Protein AF-A0A967H219-F1 (afdb_monomer_lite)

Radius of gyration: 23.31 Å; chains: 1; bounding box: 50×42×66 Å

Secondary structure (DSSP, 8-state):
-------------HHHHHHHHHHHHHHHHTS-HHHHSTTSS-PPPPPGGGS-TTS--SPPSSS-EEEEEEEE--EEE-TTT--EEESS-TTSSGGG----S-SPEEEEEEEEHHHHHHHHHHS-SSSSPEEPPHHHHHHIIIIISS--SS--PPPPPGGGEEEEEEEEEE-TT-TTEEEEEEEEEEE-TTSSSEEEEEEEEEEE--TT-

pLDDT: mean 86.09, std 10.45, range [42.69, 98.19]

Foldseek 3Di:
DQPDDQFDDPFPPPVVVVVRVVSSVVVLVPDDCCRNPVVSDDDDDDDPVNPDPVDDPDDDPDQDKDKDKDKDADWDQDPPPRDTHGQDDPPPPPNRSAQRRNDIDIDIDIDGPVQVVVQVVQADQDDDWDWRDPVSQQSCQFQVPASPRRHRDHTADPVQWPDWTWTWDHDPPDPQKTWIKIKTWGADPVRPDIDIDMDTDMGGDDPPD

Structure (mmCIF, N/CA/C/O backbone):
data_AF-A0A967H219-F1
#
_entry.id   AF-A0A967H219-F1
#
loop_
_atom_site.group_PDB
_atom_site.id
_atom_site.type_symbol
_atom_site.label_atom_id
_atom_site.label_alt_id
_atom_site.label_comp_id
_atom_site.label_asym_id
_atom_site.label_entity_id
_atom_site.label_seq_id
_atom_site.pdbx_PDB_ins_code
_atom_site.Cartn_x
_atom_site.Cartn_y
_atom_site.Cartn_z
_atom_site.occupancy
_atom_site.B_iso_or_equiv
_atom_site.auth_seq_id
_atom_site.auth_comp_id
_atom_site.auth_asym_id
_atom_site.auth_atom_id
_atom_site.pdbx_PDB_model_num
ATOM 1 N N . ALA A 1 1 ? 10.616 1.642 -32.052 1.00 71.25 1 ALA A N 1
ATOM 2 C CA . ALA A 1 1 ? 11.271 0.541 -31.319 1.00 71.25 1 ALA A CA 1
ATOM 3 C C . ALA A 1 1 ? 10.330 -0.659 -31.288 1.00 71.25 1 ALA A C 1
ATOM 5 O O . ALA A 1 1 ? 9.148 -0.458 -31.040 1.00 71.25 1 ALA A O 1
ATOM 6 N N . SER A 1 2 ? 10.835 -1.867 -31.544 1.00 79.94 2 SER A N 1
ATOM 7 C CA . SER A 1 2 ? 10.051 -3.105 -31.705 1.00 79.94 2 SER A CA 1
ATOM 8 C C . SER A 1 2 ? 9.443 -3.691 -30.427 1.00 79.94 2 SER A C 1
ATOM 10 O O . SER A 1 2 ? 8.673 -4.641 -30.500 1.00 79.94 2 SER A O 1
ATOM 12 N N . GLY A 1 3 ? 9.781 -3.147 -29.255 1.00 81.62 3 GLY A N 1
ATOM 13 C CA . GLY A 1 3 ? 9.378 -3.712 -27.962 1.00 81.62 3 GLY A CA 1
ATOM 14 C C . GLY A 1 3 ? 10.281 -4.851 -27.475 1.00 81.62 3 GLY A C 1
ATOM 15 O O . GLY A 1 3 ? 10.027 -5.419 -26.416 1.00 81.62 3 GLY A O 1
ATOM 16 N N . LYS A 1 4 ? 11.360 -5.169 -28.203 1.00 88.50 4 LYS A N 1
ATOM 17 C CA . LYS A 1 4 ? 12.385 -6.124 -27.766 1.00 88.50 4 LYS A CA 1
ATOM 18 C C . LYS A 1 4 ? 13.008 -5.680 -26.439 1.00 88.50 4 LYS A C 1
ATOM 20 O O . LYS A 1 4 ? 13.464 -4.544 -26.316 1.00 88.50 4 LYS A O 1
ATOM 25 N N . LEU A 1 5 ? 13.057 -6.581 -25.457 1.00 92.56 5 LEU A N 1
ATOM 26 C CA . LEU A 1 5 ? 13.721 -6.329 -24.178 1.00 92.56 5 LEU A CA 1
ATOM 27 C C . LEU A 1 5 ? 15.241 -6.275 -24.389 1.00 92.56 5 LEU A C 1
ATOM 29 O O . LEU A 1 5 ? 15.852 -7.267 -24.779 1.00 92.56 5 LEU A O 1
ATOM 33 N N . LEU A 1 6 ? 15.851 -5.117 -24.130 1.00 94.19 6 LEU A N 1
ATOM 34 C CA . LEU A 1 6 ? 17.291 -4.902 -24.340 1.00 94.19 6 LEU A CA 1
ATOM 35 C C . LEU A 1 6 ? 18.106 -4.942 -23.046 1.00 94.19 6 LEU A C 1
ATOM 37 O O . LEU A 1 6 ? 19.314 -5.176 -23.090 1.00 94.19 6 LEU A O 1
ATOM 41 N N . GLY A 1 7 ? 17.444 -4.789 -21.904 1.00 92.06 7 GLY A N 1
ATOM 42 C CA . GLY A 1 7 ? 18.053 -4.882 -20.589 1.00 92.06 7 GLY A CA 1
ATOM 43 C C . GLY A 1 7 ? 17.005 -4.853 -19.488 1.00 92.06 7 GLY A C 1
ATOM 44 O O . GLY A 1 7 ? 15.904 -4.336 -19.665 1.00 92.06 7 GLY A O 1
ATOM 45 N N . PHE A 1 8 ? 17.364 -5.435 -18.352 1.00 91.38 8 PHE A N 1
ATOM 46 C CA . PHE A 1 8 ? 16.569 -5.445 -17.134 1.00 91.38 8 PHE A CA 1
ATOM 47 C C . PHE A 1 8 ? 17.522 -5.373 -15.943 1.00 91.38 8 PHE A C 1
ATOM 49 O O . PHE A 1 8 ? 18.576 -6.011 -15.943 1.00 91.38 8 PHE A O 1
ATOM 56 N N . ASN A 1 9 ? 17.160 -4.594 -14.928 1.00 84.31 9 ASN A N 1
ATOM 57 C CA . ASN A 1 9 ? 17.873 -4.553 -13.660 1.00 84.31 9 ASN A CA 1
ATOM 58 C C . ASN A 1 9 ? 16.879 -4.221 -12.540 1.00 84.31 9 ASN A C 1
ATOM 60 O O . ASN A 1 9 ? 16.062 -3.319 -12.695 1.00 84.31 9 ASN A O 1
ATOM 64 N N . ASN A 1 10 ? 16.977 -4.931 -11.418 1.00 75.44 10 ASN A N 1
ATOM 65 C CA . ASN A 1 10 ? 16.214 -4.670 -10.195 1.00 75.44 10 ASN A CA 1
ATOM 66 C C . ASN A 1 10 ? 17.154 -4.389 -9.004 1.00 75.44 10 ASN A C 1
ATOM 68 O O . ASN A 1 10 ? 16.950 -4.854 -7.886 1.00 75.44 10 ASN A O 1
ATOM 72 N N . ASN A 1 11 ? 18.262 -3.697 -9.268 1.00 77.31 11 ASN A N 1
ATOM 73 C CA . ASN A 1 11 ? 19.278 -3.327 -8.290 1.00 77.31 11 ASN A CA 1
ATOM 74 C C . ASN A 1 11 ? 19.401 -1.798 -8.225 1.00 77.31 11 ASN A C 1
ATOM 76 O O . ASN A 1 11 ? 19.168 -1.116 -9.221 1.00 77.31 11 ASN A O 1
ATOM 80 N N . ARG A 1 12 ? 19.779 -1.267 -7.059 1.00 74.12 12 ARG A N 1
ATOM 81 C CA . ARG A 1 12 ? 19.958 0.172 -6.814 1.00 74.12 12 ARG A CA 1
ATOM 82 C C . ARG A 1 12 ? 21.415 0.638 -6.890 1.00 74.12 12 ARG A C 1
ATOM 84 O O . ARG A 1 12 ? 21.671 1.826 -6.742 1.00 74.12 12 ARG A O 1
ATOM 91 N N . ASP A 1 13 ? 22.347 -0.282 -7.118 1.00 81.31 13 ASP A N 1
ATOM 92 C CA . ASP A 1 13 ? 23.766 -0.006 -7.317 1.00 81.31 13 ASP A CA 1
ATOM 93 C C . ASP A 1 13 ? 23.977 0.847 -8.581 1.00 81.31 13 ASP A C 1
ATOM 95 O O . ASP A 1 13 ? 23.696 0.368 -9.692 1.00 81.31 13 ASP A O 1
ATOM 99 N N . PRO A 1 14 ? 24.474 2.093 -8.440 1.00 85.81 14 PRO A N 1
ATOM 100 C CA . PRO A 1 14 ? 24.683 3.002 -9.555 1.00 85.81 14 PRO A CA 1
ATOM 101 C C . PRO A 1 14 ? 25.570 2.409 -10.646 1.00 85.81 14 PRO A C 1
ATOM 103 O O . PRO A 1 14 ? 25.282 2.600 -11.825 1.00 85.81 14 PRO A O 1
ATOM 106 N N . GLU A 1 15 ? 26.608 1.648 -10.295 1.00 89.12 15 GLU A N 1
ATOM 107 C CA . GLU A 1 15 ? 27.520 1.070 -11.283 1.00 89.12 15 GLU A CA 1
ATOM 108 C C . GLU A 1 15 ? 26.827 -0.016 -12.103 1.00 89.12 15 GLU A C 1
ATOM 110 O O . GLU A 1 15 ? 26.978 -0.079 -13.326 1.00 89.12 15 GLU A O 1
ATOM 115 N N . ARG A 1 16 ? 26.009 -0.851 -11.450 1.00 88.44 16 ARG A N 1
ATOM 116 C CA . ARG A 1 16 ? 25.206 -1.877 -12.134 1.00 88.44 16 ARG A CA 1
ATOM 117 C C . ARG A 1 16 ? 24.145 -1.252 -13.028 1.00 88.44 16 ARG A C 1
ATOM 119 O O . ARG A 1 16 ? 23.917 -1.751 -14.129 1.00 88.44 16 ARG A O 1
ATOM 126 N N . ILE A 1 17 ? 23.496 -0.181 -12.570 1.00 90.81 17 ILE A N 1
ATOM 127 C CA . ILE A 1 17 ? 22.511 0.561 -13.364 1.00 90.81 17 ILE A CA 1
ATOM 128 C C . ILE A 1 17 ? 23.190 1.173 -14.590 1.00 90.81 17 ILE A C 1
ATOM 130 O O . ILE A 1 17 ? 22.749 0.928 -15.711 1.00 90.81 17 ILE A O 1
ATOM 134 N N . LEU A 1 18 ? 24.292 1.904 -14.401 1.00 94.88 18 LEU A N 1
ATOM 135 C CA . LEU A 1 18 ? 25.029 2.550 -15.488 1.00 94.88 18 LEU A CA 1
ATOM 136 C C . LEU A 1 18 ? 25.551 1.535 -16.502 1.00 94.88 18 LEU A C 1
ATOM 138 O O . LEU A 1 18 ? 25.443 1.762 -17.707 1.00 94.88 18 LEU A O 1
ATOM 142 N N . ARG A 1 19 ? 26.078 0.399 -16.037 1.00 95.25 19 ARG A N 1
ATOM 143 C CA . ARG A 1 19 ? 26.508 -0.687 -16.919 1.00 95.25 19 ARG A CA 1
ATOM 144 C C . ARG A 1 19 ? 25.341 -1.240 -17.738 1.00 95.25 19 ARG A C 1
ATOM 146 O O . ARG A 1 19 ? 25.453 -1.298 -18.958 1.00 95.25 19 ARG A O 1
ATOM 153 N N . MET A 1 20 ? 24.208 -1.555 -17.103 1.00 96.31 20 MET A N 1
ATOM 154 C CA . MET A 1 20 ? 23.016 -2.039 -17.811 1.00 96.31 20 MET A CA 1
ATOM 155 C C . MET A 1 20 ? 22.521 -1.030 -18.855 1.00 96.31 20 MET A C 1
ATOM 157 O O . MET A 1 20 ? 22.197 -1.428 -19.973 1.00 96.31 20 MET A O 1
ATOM 161 N N . LEU A 1 21 ? 22.501 0.267 -18.532 1.00 96.56 21 LEU A N 1
ATOM 162 C CA . LEU A 1 21 ? 22.089 1.314 -19.472 1.00 96.56 21 LEU A CA 1
ATOM 163 C C . LEU A 1 21 ? 23.033 1.402 -20.676 1.00 96.56 21 LEU A C 1
ATOM 165 O O . LEU A 1 21 ? 22.564 1.448 -21.811 1.00 96.56 21 LEU A O 1
ATOM 169 N N . ARG A 1 22 ? 24.353 1.371 -20.445 1.00 97.75 22 ARG A N 1
ATOM 170 C CA . ARG A 1 22 ? 25.363 1.381 -21.518 1.00 97.75 22 ARG A CA 1
ATOM 171 C C . ARG A 1 22 ? 25.220 0.166 -22.435 1.00 97.75 22 ARG A C 1
ATOM 173 O O . ARG A 1 22 ? 25.182 0.322 -23.652 1.00 97.75 22 ARG A O 1
ATOM 180 N N . GLU A 1 23 ? 25.084 -1.028 -21.863 1.00 97.38 23 GLU A N 1
ATOM 181 C CA . GLU A 1 23 ? 24.883 -2.265 -22.626 1.00 97.38 23 GLU A CA 1
ATOM 182 C C . GLU A 1 23 ? 23.563 -2.249 -23.409 1.00 97.38 23 GLU A C 1
ATOM 184 O O . GLU A 1 23 ? 23.531 -2.626 -24.580 1.00 97.38 23 GLU A O 1
ATOM 189 N N . SER A 1 24 ? 22.477 -1.772 -22.796 1.00 96.69 24 SER A N 1
ATOM 190 C CA . SER A 1 24 ? 21.165 -1.665 -23.446 1.00 96.69 24 SER A CA 1
ATOM 191 C C . SER A 1 24 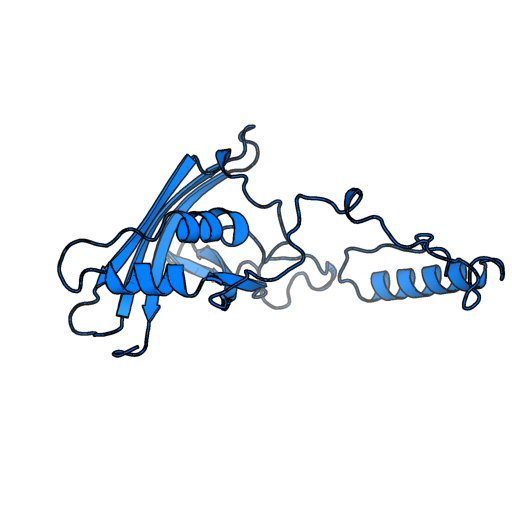? 21.185 -0.667 -24.602 1.00 96.69 24 SER A C 1
ATOM 193 O O . SER A 1 24 ? 20.585 -0.928 -25.643 1.00 96.69 24 SER A O 1
ATOM 195 N N . LEU A 1 25 ? 21.911 0.446 -24.453 1.00 96.19 25 LEU A N 1
ATOM 196 C CA . LEU A 1 25 ? 22.088 1.439 -25.510 1.00 96.19 25 LEU A CA 1
ATOM 197 C C . LEU A 1 25 ? 22.911 0.881 -26.676 1.00 96.19 25 LEU A C 1
ATOM 199 O O . LEU A 1 25 ? 22.531 1.066 -27.831 1.00 96.19 25 LEU A O 1
ATOM 203 N N . ALA A 1 26 ? 23.988 0.144 -26.391 1.00 97.19 26 ALA A N 1
ATOM 204 C CA . ALA A 1 26 ? 24.765 -0.541 -27.422 1.00 97.19 26 ALA A CA 1
ATOM 205 C C . ALA A 1 26 ? 23.906 -1.567 -28.182 1.00 97.19 26 ALA A C 1
ATOM 207 O O . ALA A 1 26 ? 23.893 -1.579 -29.413 1.00 97.19 26 ALA A O 1
ATOM 208 N N . ARG A 1 27 ? 23.110 -2.371 -27.461 1.00 96.38 27 ARG A N 1
ATOM 209 C CA . ARG A 1 27 ? 22.159 -3.322 -28.063 1.00 96.38 27 ARG A CA 1
ATOM 210 C C . ARG A 1 27 ? 21.098 -2.620 -28.904 1.00 96.38 27 ARG A C 1
ATOM 212 O O . ARG A 1 27 ? 20.760 -3.127 -29.965 1.00 96.38 27 ARG A O 1
ATOM 219 N N . PHE A 1 28 ? 20.603 -1.461 -28.467 1.00 94.69 28 PHE A N 1
ATOM 220 C CA . PHE A 1 28 ? 19.670 -0.647 -29.248 1.00 94.69 28 PHE A CA 1
ATOM 221 C C . PHE A 1 28 ? 20.310 -0.133 -30.544 1.00 94.69 28 PHE A C 1
ATOM 223 O O . PHE A 1 28 ? 19.690 -0.206 -31.603 1.00 94.69 28 PHE A O 1
ATOM 230 N N . GLY A 1 29 ? 21.557 0.347 -30.480 1.00 94.19 29 GLY A N 1
ATOM 231 C CA . GLY A 1 29 ? 22.315 0.795 -31.651 1.00 94.19 29 GLY A CA 1
ATOM 232 C C . GLY A 1 29 ? 22.584 -0.323 -32.663 1.00 94.19 29 GLY A C 1
ATOM 233 O O . GLY A 1 29 ? 22.558 -0.073 -33.865 1.00 94.19 29 GLY A O 1
ATOM 234 N N . ALA A 1 30 ? 22.764 -1.554 -32.179 1.00 95.12 30 ALA A N 1
ATOM 235 C CA . ALA A 1 30 ? 22.949 -2.747 -33.002 1.00 95.12 30 ALA A CA 1
ATOM 236 C C . ALA A 1 30 ? 21.647 -3.292 -33.624 1.00 95.12 30 ALA A C 1
ATOM 238 O O . ALA A 1 30 ? 21.705 -4.219 -34.433 1.00 95.12 30 ALA A O 1
ATOM 239 N N . LEU A 1 31 ? 20.472 -2.755 -33.269 1.00 94.38 31 LEU A N 1
ATOM 240 C CA . LEU A 1 31 ? 19.220 -3.168 -33.902 1.00 94.38 31 LEU A CA 1
ATOM 241 C C . LEU A 1 31 ? 19.148 -2.691 -35.362 1.00 94.38 31 LEU A C 1
ATOM 243 O O . LEU A 1 31 ? 19.579 -1.574 -35.683 1.00 94.38 31 LEU A O 1
ATOM 247 N N . PRO A 1 32 ? 18.527 -3.485 -36.251 1.00 94.19 32 PRO A N 1
ATOM 248 C CA . PRO A 1 32 ? 18.267 -3.049 -37.613 1.00 94.19 32 PRO A CA 1
ATOM 249 C C . PRO A 1 32 ? 17.306 -1.850 -37.632 1.00 94.19 32 PRO A C 1
ATOM 251 O O . PRO A 1 32 ? 16.490 -1.654 -36.724 1.00 94.19 32 PRO A O 1
ATOM 254 N N . ALA A 1 33 ? 17.369 -1.045 -38.697 1.00 91.75 33 ALA A N 1
ATOM 255 C CA . ALA A 1 33 ? 16.491 0.118 -38.876 1.00 91.75 33 ALA A CA 1
ATOM 256 C C . ALA A 1 33 ? 14.996 -0.258 -38.822 1.00 91.75 33 ALA A C 1
ATOM 258 O O . ALA A 1 33 ? 14.196 0.509 -38.289 1.00 91.75 33 ALA A O 1
ATOM 259 N N . SER A 1 34 ? 14.646 -1.465 -39.281 1.00 92.06 34 SER A N 1
ATOM 260 C CA . SER A 1 34 ? 13.301 -2.056 -39.198 1.00 92.06 34 SER A CA 1
ATOM 261 C C . SER A 1 34 ? 12.794 -2.280 -37.768 1.00 92.06 34 SER A C 1
ATOM 263 O O . SER A 1 34 ? 11.603 -2.487 -37.571 1.00 92.06 34 SER A O 1
ATOM 265 N N . GLU A 1 35 ? 13.657 -2.193 -36.756 1.00 91.50 35 GLU A N 1
ATOM 266 C CA . GLU A 1 35 ? 13.271 -2.320 -35.350 1.00 91.50 35 GLU A CA 1
ATOM 267 C C . GLU A 1 35 ? 13.456 -1.024 -34.554 1.00 91.50 35 GLU A C 1
ATOM 269 O O . GLU A 1 35 ? 12.662 -0.740 -33.651 1.00 91.50 35 GLU A O 1
ATOM 274 N N . ARG A 1 36 ? 14.485 -0.219 -34.858 1.00 91.44 36 ARG A N 1
ATOM 275 C CA . ARG A 1 36 ? 14.838 0.961 -34.045 1.00 91.44 36 ARG A CA 1
ATOM 276 C C . ARG A 1 36 ? 14.318 2.295 -34.568 1.00 91.44 36 ARG A C 1
ATOM 278 O O . ARG A 1 36 ? 14.142 3.205 -33.759 1.00 91.44 36 ARG A O 1
ATOM 285 N N . SER A 1 37 ? 14.060 2.428 -35.869 1.00 90.50 37 SER A N 1
ATOM 286 C CA . SER A 1 37 ? 13.632 3.708 -36.444 1.00 90.50 37 SER A CA 1
ATOM 287 C C . SER A 1 37 ? 12.230 4.122 -35.956 1.00 90.50 37 SER A C 1
ATOM 289 O O . SER A 1 37 ? 11.417 3.266 -35.573 1.00 90.50 37 SER A O 1
ATOM 291 N N . PRO A 1 38 ? 11.908 5.429 -35.943 1.00 87.00 38 PRO A N 1
ATOM 292 C CA . PRO A 1 38 ? 10.543 5.895 -35.708 1.00 87.00 38 PRO A CA 1
ATOM 293 C C . PRO A 1 38 ? 9.566 5.239 -36.691 1.00 87.00 38 PRO A C 1
ATOM 295 O O . PRO A 1 38 ? 9.837 5.170 -37.885 1.00 87.00 38 PRO A O 1
ATOM 298 N N . GLY A 1 39 ? 8.453 4.703 -36.186 1.00 86.06 39 GLY A N 1
ATOM 299 C CA . GLY A 1 39 ? 7.449 4.015 -37.009 1.00 86.06 39 GLY A CA 1
ATOM 300 C C . GLY A 1 39 ? 7.860 2.642 -37.561 1.00 86.06 39 GLY A C 1
ATOM 301 O O . GLY A 1 39 ? 7.061 2.030 -38.264 1.00 86.06 39 GLY A O 1
ATOM 302 N N . ALA A 1 40 ? 9.055 2.134 -37.231 1.00 87.00 40 ALA A N 1
ATOM 303 C CA . ALA A 1 40 ? 9.560 0.866 -37.765 1.00 87.00 40 ALA A CA 1
ATOM 304 C C . ALA A 1 40 ? 8.715 -0.355 -37.359 1.00 87.00 40 ALA A C 1
ATOM 306 O O . ALA A 1 40 ? 8.622 -1.328 -38.098 1.00 87.00 40 ALA A O 1
ATOM 307 N N . VAL A 1 41 ? 8.041 -0.266 -36.211 1.00 86.44 41 VAL A N 1
ATOM 308 C CA . VAL A 1 41 ? 7.042 -1.241 -35.776 1.00 86.44 41 VAL A CA 1
ATOM 309 C C . VAL A 1 41 ? 5.721 -0.525 -35.560 1.00 86.44 41 VAL A C 1
ATOM 311 O O . VAL A 1 41 ? 5.651 0.465 -34.829 1.00 86.44 41 VAL A O 1
ATOM 314 N N . ARG A 1 42 ? 4.671 -1.041 -36.202 1.00 85.56 42 ARG A N 1
ATOM 315 C CA . ARG A 1 42 ? 3.290 -0.636 -35.951 1.00 85.56 42 ARG A CA 1
ATOM 316 C C . ARG A 1 42 ? 2.715 -1.561 -34.893 1.00 85.56 42 ARG A C 1
ATOM 318 O O . ARG A 1 42 ? 2.541 -2.749 -35.141 1.00 85.56 42 ARG A O 1
ATOM 325 N N . VAL A 1 43 ? 2.444 -1.011 -33.717 1.00 82.31 43 VAL A N 1
ATOM 326 C CA . VAL A 1 43 ? 1.722 -1.734 -32.671 1.00 82.31 43 VAL A CA 1
ATOM 327 C C . VAL A 1 43 ? 0.237 -1.667 -33.031 1.00 82.31 43 VAL A C 1
ATOM 329 O O . VAL A 1 43 ? -0.290 -0.555 -33.128 1.00 82.31 43 VAL A O 1
ATOM 332 N N . PRO A 1 44 ? -0.431 -2.803 -33.295 1.00 84.00 44 PRO A N 1
ATOM 333 C CA . PRO A 1 44 ? -1.862 -2.789 -33.553 1.00 84.00 44 PRO A CA 1
ATOM 334 C C . PRO A 1 44 ? -2.611 -2.299 -32.304 1.00 84.00 44 PRO A C 1
ATOM 336 O O . PRO A 1 44 ? -2.118 -2.474 -31.184 1.00 84.00 44 PRO A O 1
ATOM 339 N N . PRO A 1 45 ? -3.792 -1.680 -32.464 1.00 84.38 45 PRO A N 1
ATOM 340 C CA . PRO A 1 45 ? -4.642 -1.382 -31.323 1.00 84.38 45 PRO A CA 1
ATOM 341 C C . PRO A 1 45 ? -4.955 -2.681 -30.573 1.00 84.38 45 PRO A C 1
ATOM 343 O O . PRO A 1 45 ? -5.284 -3.695 -31.184 1.00 84.38 45 PRO A O 1
ATOM 346 N N . LEU A 1 46 ? -4.822 -2.644 -29.249 1.00 84.25 46 LEU A N 1
ATOM 347 C CA . LEU A 1 46 ? -5.174 -3.768 -28.389 1.00 84.25 46 LEU A CA 1
ATOM 348 C C . LEU A 1 46 ? -6.701 -3.858 -28.290 1.00 84.25 46 LEU A C 1
ATOM 350 O O . LEU A 1 46 ? -7.346 -2.849 -27.983 1.00 84.25 46 LEU A O 1
ATOM 354 N N . ASP A 1 47 ? -7.277 -5.041 -28.517 1.00 87.31 47 ASP A N 1
ATOM 355 C CA . ASP A 1 47 ? -8.709 -5.237 -28.307 1.00 87.31 47 ASP A CA 1
ATOM 356 C C . ASP A 1 47 ? -9.033 -5.085 -26.813 1.00 87.31 47 ASP A C 1
ATOM 358 O O . ASP A 1 47 ? -8.275 -5.490 -25.926 1.00 87.31 47 ASP A O 1
ATOM 362 N N . ARG A 1 48 ? -10.195 -4.507 -26.507 1.00 80.38 48 ARG A N 1
ATOM 363 C CA . ARG A 1 48 ? -10.708 -4.461 -25.137 1.00 80.38 48 ARG A CA 1
ATOM 364 C C . ARG A 1 48 ? -10.882 -5.859 -24.546 1.00 80.38 48 ARG A C 1
ATOM 366 O O . ARG A 1 48 ? -10.757 -5.991 -23.330 1.00 80.38 48 ARG A O 1
ATOM 373 N N . SER A 1 49 ? -11.156 -6.882 -25.360 1.00 84.81 49 SER A N 1
ATOM 374 C CA . SER A 1 49 ? -11.230 -8.275 -24.901 1.00 84.81 49 SER A CA 1
ATOM 375 C C . SER A 1 49 ? -9.903 -8.802 -24.363 1.00 84.81 49 SER A C 1
ATOM 377 O O . SER A 1 49 ? -9.917 -9.626 -23.448 1.00 84.81 49 SER A O 1
ATOM 379 N N . ASP A 1 50 ? -8.787 -8.292 -24.888 1.00 86.62 50 ASP A N 1
ATOM 380 C CA . ASP A 1 50 ? -7.425 -8.727 -24.555 1.00 86.62 50 ASP A CA 1
ATOM 381 C C . ASP A 1 50 ? -6.876 -8.013 -23.316 1.00 86.62 50 ASP A C 1
ATOM 383 O O . ASP A 1 50 ? -5.811 -8.347 -22.787 1.00 86.62 50 ASP A O 1
ATOM 387 N N . LEU A 1 51 ? -7.611 -7.020 -22.811 1.00 84.81 51 LEU A N 1
ATOM 388 C CA . LEU A 1 51 ? -7.268 -6.357 -21.568 1.00 84.81 51 LEU A CA 1
ATOM 389 C C . LEU A 1 51 ? -7.385 -7.341 -20.405 1.00 84.81 51 LEU A C 1
ATOM 391 O O . LEU A 1 51 ? -8.451 -7.885 -20.117 1.00 84.81 51 LEU A O 1
ATOM 395 N N . ASP A 1 52 ? -6.288 -7.486 -19.662 1.00 84.56 52 ASP A N 1
ATOM 396 C CA . ASP A 1 52 ? -6.281 -8.257 -18.425 1.00 84.56 52 ASP A CA 1
ATOM 397 C C . ASP A 1 52 ? -7.350 -7.733 -17.454 1.00 84.56 52 ASP A C 1
ATOM 399 O O . ASP A 1 52 ? -7.228 -6.633 -16.900 1.00 84.56 52 ASP A O 1
ATOM 403 N N . ARG A 1 53 ? -8.399 -8.535 -17.261 1.00 84.06 53 ARG A N 1
ATOM 404 C CA . ARG A 1 53 ? -9.583 -8.201 -16.460 1.00 84.06 53 ARG A CA 1
ATOM 405 C C . ARG A 1 53 ? -9.283 -8.091 -14.966 1.00 84.06 53 ARG A C 1
ATOM 407 O O . ARG A 1 53 ? -10.117 -7.589 -14.219 1.00 84.06 53 ARG A O 1
ATOM 414 N N . ARG A 1 54 ? -8.101 -8.532 -14.519 1.00 81.50 54 ARG A N 1
ATOM 415 C CA . ARG A 1 54 ? -7.658 -8.400 -13.123 1.00 81.50 54 ARG A CA 1
ATOM 416 C C . ARG A 1 54 ? -7.375 -6.947 -12.738 1.00 81.50 54 ARG A C 1
ATOM 418 O O . ARG A 1 54 ? -7.411 -6.629 -11.552 1.00 81.50 54 ARG A O 1
ATOM 425 N N . TYR A 1 55 ? -7.111 -6.076 -13.715 1.00 80.00 55 TYR A N 1
ATOM 426 C CA . TYR A 1 55 ? -6.753 -4.678 -13.485 1.00 80.00 55 TYR A CA 1
ATOM 427 C C . TYR A 1 55 ? -7.881 -3.729 -13.895 1.00 80.00 55 TYR A C 1
ATOM 429 O O . TYR A 1 55 ? -8.267 -3.656 -15.066 1.00 80.00 55 TYR A O 1
ATOM 437 N N . ALA A 1 56 ? -8.366 -2.945 -12.931 1.00 77.38 56 ALA A N 1
ATOM 438 C CA . ALA A 1 56 ? -9.223 -1.800 -13.208 1.00 77.38 56 ALA A CA 1
ATOM 439 C C . ALA A 1 56 ? -8.377 -0.680 -13.828 1.00 77.38 56 ALA A C 1
ATOM 441 O O . ALA A 1 56 ? -7.351 -0.291 -13.274 1.00 77.38 56 ALA A O 1
ATOM 442 N N . ARG A 1 57 ? -8.797 -0.187 -14.995 1.00 75.69 57 ARG A N 1
ATOM 443 C CA . ARG A 1 57 ? -8.094 0.875 -15.745 1.00 75.69 57 ARG A CA 1
ATOM 444 C C . ARG A 1 57 ? -8.805 2.220 -15.683 1.00 75.69 57 ARG A C 1
ATOM 446 O O . ARG A 1 57 ? -8.291 3.212 -16.181 1.00 75.69 57 ARG A O 1
ATOM 453 N N . THR A 1 58 ? -9.978 2.242 -15.071 1.00 73.12 58 THR A N 1
ATOM 454 C CA . THR A 1 58 ? -10.731 3.454 -14.789 1.00 73.12 58 THR A CA 1
ATOM 455 C C . THR A 1 58 ? -10.773 3.647 -13.278 1.00 73.12 58 THR A C 1
ATOM 457 O O . THR A 1 58 ? -10.974 2.665 -12.550 1.00 73.12 58 THR A O 1
ATOM 460 N N . PRO A 1 59 ? -10.600 4.883 -12.784 1.00 68.75 59 PRO A N 1
ATOM 461 C CA . PRO A 1 59 ? -10.924 5.179 -11.398 1.00 68.75 59 PRO A CA 1
ATOM 462 C C . PRO A 1 59 ? -12.404 4.838 -11.124 1.00 68.75 59 PRO A C 1
ATOM 464 O O . PRO A 1 59 ? -13.193 4.724 -12.067 1.00 68.75 59 PRO A O 1
ATOM 467 N N . PRO A 1 60 ? -12.803 4.628 -9.857 1.00 69.25 60 PRO A N 1
ATOM 468 C CA . PRO A 1 60 ? -14.200 4.366 -9.518 1.00 69.25 60 PRO A CA 1
ATOM 469 C C . PRO A 1 60 ? -15.126 5.460 -10.079 1.00 69.25 60 PRO A C 1
ATOM 471 O O . PRO A 1 60 ? -14.870 6.644 -9.871 1.00 69.25 60 PRO A O 1
ATOM 474 N N . ASN A 1 61 ? -16.193 5.063 -10.781 1.00 61.78 61 ASN A N 1
ATOM 475 C CA . ASN A 1 61 ? -17.225 5.984 -11.270 1.00 61.78 61 ASN A CA 1
ATOM 476 C C . ASN A 1 61 ? -18.013 6.594 -10.089 1.00 61.78 61 ASN A C 1
ATOM 478 O O . ASN A 1 61 ? -18.190 5.927 -9.069 1.00 61.78 61 ASN A O 1
ATOM 482 N N . GLY A 1 62 ? -18.555 7.805 -10.255 1.00 66.56 62 GLY A N 1
ATOM 483 C CA . GLY A 1 62 ? -19.627 8.343 -9.399 1.00 66.56 62 GLY A CA 1
ATOM 484 C C . GLY A 1 62 ? -19.175 9.261 -8.261 1.00 66.56 62 GLY A C 1
ATOM 485 O O . GLY A 1 62 ? -19.391 10.461 -8.346 1.00 66.56 62 GLY A O 1
ATOM 486 N N . ASP A 1 63 ? -18.529 8.738 -7.218 1.00 66.44 63 ASP A N 1
ATOM 487 C CA . ASP A 1 63 ? -18.465 9.452 -5.920 1.00 66.44 63 ASP A CA 1
ATOM 488 C C . ASP A 1 63 ? -17.079 10.024 -5.569 1.00 66.44 63 ASP A C 1
ATOM 490 O O . ASP A 1 63 ? -16.857 10.528 -4.468 1.00 66.44 63 ASP A O 1
ATOM 494 N N . GLY A 1 64 ? -16.111 9.911 -6.482 1.00 76.25 64 GLY A N 1
ATOM 495 C CA . GLY A 1 64 ? -14.712 10.238 -6.211 1.00 76.25 64 GLY A CA 1
ATOM 496 C C . GLY A 1 64 ? -14.011 9.228 -5.291 1.00 76.25 64 GLY A C 1
ATOM 497 O O . GLY A 1 64 ? -14.584 8.254 -4.790 1.00 76.25 64 GLY A O 1
ATOM 498 N N . GLY A 1 65 ? -12.711 9.436 -5.092 1.00 79.06 65 GLY A N 1
ATOM 499 C CA . GLY A 1 65 ? -11.876 8.605 -4.233 1.00 79.06 65 GLY A CA 1
ATOM 500 C C . GLY A 1 65 ? -10.930 9.466 -3.415 1.00 79.06 65 GLY A C 1
ATOM 501 O O . GLY A 1 65 ? -10.301 10.379 -3.945 1.00 79.06 65 GLY A O 1
ATOM 502 N N . LEU A 1 66 ? -10.822 9.159 -2.128 1.00 85.31 66 LEU A N 1
ATOM 503 C CA . LEU A 1 66 ? -9.790 9.700 -1.266 1.00 85.3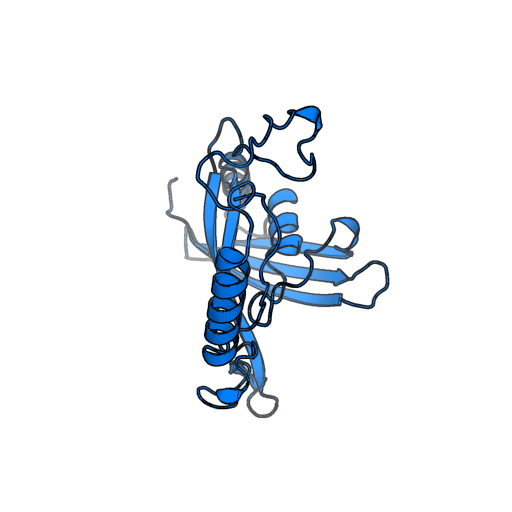1 66 LEU A CA 1
ATOM 504 C C . LEU A 1 66 ? -8.518 8.872 -1.446 1.00 85.31 66 LEU A C 1
ATOM 506 O O . LEU A 1 66 ? -8.521 7.650 -1.263 1.00 85.31 66 LEU A O 1
ATOM 510 N N . VAL A 1 67 ? -7.428 9.559 -1.775 1.00 87.69 67 VAL A N 1
ATOM 511 C CA . VAL A 1 67 ? -6.086 8.982 -1.787 1.00 87.69 67 VAL A CA 1
ATOM 512 C C . VAL A 1 67 ? -5.431 9.293 -0.450 1.00 87.69 67 VAL A C 1
ATOM 514 O O . VAL A 1 67 ? -5.054 10.430 -0.178 1.00 87.69 67 VAL A O 1
ATOM 517 N N . VAL A 1 68 ? -5.291 8.274 0.390 1.00 88.62 68 VAL A N 1
ATOM 518 C CA . VAL A 1 68 ? -4.571 8.370 1.658 1.00 88.62 68 VAL A CA 1
ATOM 519 C C . VAL A 1 68 ? -3.119 7.993 1.406 1.00 88.62 68 VAL A C 1
ATOM 521 O O . VAL A 1 68 ? -2.819 6.864 1.017 1.00 88.62 68 VAL A O 1
ATOM 524 N N . LYS A 1 69 ? -2.203 8.934 1.630 1.00 92.38 69 LYS A N 1
ATOM 525 C CA . LYS A 1 69 ? -0.770 8.656 1.546 1.00 92.38 69 LYS A CA 1
ATOM 526 C C . LYS A 1 69 ? -0.345 7.810 2.742 1.00 92.38 69 LYS A C 1
ATOM 528 O O . LYS A 1 69 ? -0.553 8.195 3.890 1.00 92.38 69 LYS A O 1
ATOM 533 N N . VAL A 1 70 ? 0.253 6.663 2.464 1.00 92.00 70 VAL A N 1
ATOM 534 C CA . VAL A 1 70 ? 0.729 5.716 3.467 1.00 92.00 70 VAL A CA 1
ATOM 535 C C . VAL A 1 70 ? 2.239 5.847 3.570 1.00 92.00 70 VAL A C 1
ATOM 537 O O . VAL A 1 70 ? 2.954 5.819 2.569 1.00 92.00 70 VAL A O 1
ATOM 540 N N . HIS A 1 71 ? 2.724 5.987 4.797 1.00 92.69 71 HIS A N 1
ATOM 541 C CA . HIS A 1 71 ? 4.143 5.985 5.109 1.00 92.69 71 HIS A CA 1
ATOM 542 C C . HIS A 1 71 ? 4.444 4.813 6.031 1.00 92.69 71 HIS A C 1
ATOM 544 O O . HIS A 1 71 ? 3.885 4.725 7.122 1.00 92.69 71 HIS A O 1
ATOM 550 N N . SER A 1 72 ? 5.349 3.941 5.600 1.00 91.00 72 SER A N 1
ATOM 551 C CA . SER A 1 72 ? 5.689 2.722 6.330 1.00 91.00 72 SER A CA 1
ATOM 552 C C . SER A 1 72 ? 7.144 2.750 6.769 1.00 91.00 72 SER A C 1
ATOM 554 O O . SER A 1 72 ? 8.032 3.174 6.026 1.00 91.00 72 SER A O 1
ATOM 556 N N . ARG A 1 73 ? 7.388 2.281 7.991 1.00 89.88 73 ARG A N 1
ATOM 557 C CA . ARG A 1 73 ? 8.719 2.035 8.550 1.00 89.88 73 ARG A CA 1
ATOM 558 C C . ARG A 1 73 ? 8.693 0.683 9.236 1.00 89.88 73 ARG A C 1
ATOM 560 O O . ARG A 1 73 ? 7.715 0.365 9.908 1.00 89.88 73 ARG A O 1
ATOM 567 N N . VAL A 1 74 ? 9.767 -0.081 9.091 1.00 88.25 74 VAL A N 1
ATOM 568 C CA . VAL A 1 74 ? 9.959 -1.309 9.857 1.00 88.25 74 VAL A CA 1
ATOM 569 C C . VAL A 1 74 ? 10.871 -1.008 11.041 1.00 88.25 74 VAL A C 1
ATOM 571 O O . VAL A 1 74 ? 11.902 -0.347 10.900 1.00 88.25 74 VAL A O 1
ATOM 574 N N . LEU A 1 75 ? 10.441 -1.444 12.220 1.00 89.06 75 LEU A N 1
ATOM 575 C CA . LEU A 1 75 ? 11.159 -1.261 13.473 1.00 89.06 75 LEU A CA 1
ATOM 576 C C . LEU A 1 75 ? 11.371 -2.624 14.126 1.00 89.06 75 LEU A C 1
ATOM 578 O O . LEU A 1 75 ? 10.517 -3.507 14.032 1.00 89.06 75 LEU A O 1
ATOM 582 N N . GLU A 1 76 ? 12.488 -2.773 14.821 1.00 88.31 76 GLU A N 1
ATOM 583 C CA . GLU A 1 76 ? 12.802 -3.936 15.636 1.00 88.31 76 GLU A CA 1
ATOM 584 C C . GLU A 1 76 ? 12.745 -3.555 17.112 1.00 88.31 76 GLU A C 1
ATOM 586 O O . GLU A 1 76 ? 13.191 -2.478 17.508 1.00 88.31 76 GLU A O 1
ATOM 591 N N . LYS A 1 77 ? 12.167 -4.431 17.935 1.00 89.44 77 LYS A N 1
ATOM 592 C CA . LYS A 1 77 ? 12.145 -4.226 19.378 1.00 89.44 77 LYS A CA 1
ATOM 593 C C . LYS A 1 77 ? 13.494 -4.632 19.960 1.00 89.44 77 LYS A C 1
ATOM 595 O O . LYS A 1 77 ? 13.856 -5.808 19.933 1.00 89.44 77 LYS A O 1
ATOM 600 N N . ASP A 1 78 ? 14.201 -3.668 20.522 1.00 88.94 78 ASP A N 1
ATOM 601 C CA . ASP A 1 78 ? 15.410 -3.901 21.288 1.00 88.94 78 ASP A CA 1
ATOM 602 C C . ASP A 1 78 ? 15.079 -4.727 22.537 1.00 88.94 78 ASP A C 1
ATOM 604 O O . ASP A 1 78 ? 14.205 -4.376 23.334 1.00 88.94 78 ASP A O 1
ATOM 608 N N . ARG A 1 79 ? 15.752 -5.869 22.695 1.00 90.81 79 ARG A N 1
ATOM 609 C CA . ARG A 1 79 ? 15.435 -6.827 23.764 1.00 90.81 79 ARG A CA 1
ATOM 610 C C . ARG A 1 79 ? 15.901 -6.369 25.143 1.00 90.81 79 ARG A C 1
ATOM 612 O O . ARG A 1 79 ? 15.373 -6.866 26.131 1.00 90.81 79 ARG A O 1
ATOM 619 N N . GLN A 1 80 ? 16.878 -5.467 25.216 1.00 90.94 80 GLN A N 1
ATOM 620 C CA . GLN A 1 80 ? 17.456 -5.011 26.481 1.00 90.94 80 GLN A CA 1
ATOM 621 C C . GLN A 1 80 ? 16.658 -3.844 27.064 1.00 90.94 80 GLN A C 1
ATOM 623 O O . GLN A 1 80 ? 16.338 -3.824 28.247 1.00 90.94 80 GLN A O 1
ATOM 628 N N . THR A 1 81 ? 16.311 -2.883 26.215 1.00 92.00 81 THR A N 1
ATOM 629 C CA . THR A 1 81 ? 15.632 -1.634 26.574 1.00 92.00 81 THR A CA 1
ATOM 630 C C . THR A 1 81 ? 14.122 -1.699 26.352 1.00 92.00 81 THR A C 1
ATOM 632 O O . THR A 1 81 ? 13.383 -0.875 26.886 1.00 92.00 81 THR A O 1
ATOM 635 N N . GLY A 1 82 ? 13.642 -2.646 25.539 1.00 92.00 82 GLY A N 1
ATOM 636 C CA . GLY A 1 82 ? 12.240 -2.754 25.134 1.00 92.00 82 GLY A CA 1
ATOM 637 C C . GLY A 1 82 ? 11.791 -1.702 24.113 1.00 92.00 82 GLY A C 1
ATOM 638 O O . GLY A 1 82 ? 10.619 -1.712 23.728 1.00 92.00 82 GLY A O 1
ATOM 639 N N . GLN A 1 83 ? 12.685 -0.808 23.681 1.00 90.81 83 GLN A N 1
ATOM 640 C CA . GLN A 1 83 ? 12.388 0.265 22.734 1.00 90.81 83 GLN A CA 1
ATOM 641 C C . GLN A 1 83 ? 12.308 -0.254 21.296 1.00 90.81 83 GLN A C 1
ATOM 643 O O . GLN A 1 83 ? 12.899 -1.275 20.960 1.00 90.81 83 GLN A O 1
ATOM 648 N N . TYR A 1 84 ? 11.594 0.458 20.425 1.00 89.06 84 TYR A N 1
ATOM 649 C CA . TYR A 1 84 ? 11.583 0.162 18.992 1.00 89.06 84 TYR A CA 1
ATOM 650 C C . TYR A 1 84 ? 12.654 0.984 18.274 1.00 89.06 84 TYR A C 1
ATOM 652 O O . TYR A 1 84 ? 12.621 2.214 18.305 1.00 89.06 84 TYR A O 1
ATOM 660 N N . LEU A 1 85 ? 13.583 0.304 17.607 1.00 86.75 85 LEU A N 1
ATOM 661 C CA . LEU A 1 85 ? 14.688 0.890 16.853 1.00 86.75 85 LEU A CA 1
ATOM 662 C C . LEU A 1 85 ? 14.492 0.648 15.353 1.00 86.75 85 LEU A C 1
ATOM 664 O O . LEU A 1 85 ? 13.840 -0.312 14.948 1.00 86.75 85 LEU A O 1
ATOM 668 N N . ALA A 1 86 ? 15.049 1.518 14.510 1.00 83.81 86 ALA A N 1
ATOM 669 C CA . ALA A 1 86 ? 15.038 1.295 13.065 1.00 83.81 86 ALA A CA 1
ATOM 670 C C . ALA A 1 86 ? 15.766 -0.012 12.714 1.00 83.81 86 ALA A C 1
ATOM 672 O O . ALA A 1 86 ? 16.807 -0.319 13.295 1.00 83.81 86 ALA A O 1
ATOM 673 N N . CYS A 1 87 ? 15.244 -0.768 11.744 1.00 80.25 87 CYS A N 1
ATOM 674 C CA . CYS A 1 87 ? 15.960 -1.937 11.246 1.00 80.25 87 CYS A CA 1
ATOM 675 C C . CYS A 1 87 ? 17.220 -1.499 10.483 1.00 80.25 87 CYS A C 1
ATOM 677 O O . CYS A 1 87 ? 17.142 -0.845 9.441 1.00 80.25 87 CYS A O 1
ATOM 679 N N . GLY A 1 88 ? 18.384 -1.886 11.005 1.00 73.62 88 GLY A N 1
ATOM 680 C CA . GLY A 1 88 ? 19.690 -1.527 10.456 1.00 73.62 88 GLY A CA 1
ATOM 681 C C . GLY A 1 88 ? 20.218 -0.177 10.949 1.00 73.62 88 GLY A C 1
ATOM 682 O O . GLY A 1 88 ? 19.523 0.604 11.595 1.00 73.62 88 GLY A O 1
ATOM 683 N N . LYS A 1 89 ? 21.489 0.100 10.644 1.00 69.81 89 LYS A N 1
ATOM 684 C CA . LYS A 1 89 ? 22.177 1.321 11.075 1.00 69.81 89 LYS A CA 1
ATOM 685 C C . LYS A 1 89 ? 22.394 2.285 9.904 1.00 69.81 89 LYS A C 1
ATOM 687 O O . LYS A 1 89 ? 22.834 1.846 8.834 1.00 69.81 89 LYS A O 1
ATOM 692 N N . PRO A 1 90 ? 22.122 3.594 10.083 1.00 65.12 90 PRO A N 1
ATOM 693 C CA . PRO A 1 90 ? 22.389 4.584 9.055 1.00 65.12 90 PRO A CA 1
ATOM 694 C C . PRO A 1 90 ? 23.862 4.548 8.660 1.00 65.12 90 PRO A C 1
ATOM 696 O O . PRO A 1 90 ? 24.757 4.766 9.468 1.00 65.12 90 PRO A O 1
ATOM 699 N N . GLY A 1 91 ? 24.105 4.297 7.382 1.00 62.38 91 GLY A N 1
ATOM 700 C CA . GLY A 1 91 ? 25.434 4.364 6.808 1.00 62.38 91 GLY A CA 1
ATOM 701 C C . GLY A 1 91 ? 26.289 3.106 6.896 1.00 62.38 91 GLY A C 1
ATOM 702 O O . GLY A 1 91 ? 27.392 3.124 6.353 1.00 62.38 91 GLY A O 1
ATOM 703 N N . GLU A 1 92 ? 25.768 2.026 7.469 1.00 67.56 92 GLU A N 1
ATOM 704 C CA . GLU A 1 92 ? 26.334 0.685 7.338 1.00 67.56 92 GLU A CA 1
ATOM 705 C C . GLU A 1 92 ? 25.761 -0.027 6.099 1.00 67.56 92 GLU A C 1
ATOM 707 O O . GLU A 1 92 ? 24.713 0.345 5.571 1.00 67.56 92 GLU A O 1
ATOM 712 N N . HIS A 1 93 ? 26.470 -1.041 5.592 1.00 61.69 93 HIS A N 1
ATOM 713 C CA . HIS A 1 93 ? 26.065 -1.843 4.423 1.00 61.69 93 HIS A CA 1
ATOM 714 C C . HIS A 1 93 ? 25.773 -1.048 3.128 1.00 61.69 93 HIS A C 1
ATOM 716 O O . HIS A 1 93 ? 25.093 -1.548 2.227 1.00 61.69 93 HIS A O 1
ATOM 722 N N . ARG A 1 94 ? 26.340 0.163 2.985 1.00 60.28 94 ARG A N 1
ATOM 723 C CA . ARG A 1 94 ? 26.158 1.040 1.807 1.00 60.28 94 ARG A CA 1
ATOM 724 C C . ARG A 1 94 ? 26.587 0.401 0.484 1.00 60.28 94 ARG A C 1
ATOM 726 O O . ARG A 1 94 ? 26.005 0.718 -0.543 1.00 60.28 94 ARG A O 1
ATOM 733 N N . GLY A 1 95 ? 27.561 -0.511 0.503 1.00 57.50 95 GLY A N 1
ATOM 734 C CA . GLY A 1 95 ? 28.068 -1.165 -0.710 1.00 57.50 95 GLY A CA 1
ATOM 735 C C . GLY A 1 95 ? 27.118 -2.202 -1.321 1.00 57.50 95 GLY A C 1
ATOM 736 O O . GLY A 1 95 ? 27.288 -2.585 -2.470 1.00 57.50 95 GLY A O 1
ATOM 737 N N . GLY A 1 96 ? 26.112 -2.672 -0.573 1.00 58.16 96 GLY A N 1
ATOM 738 C CA . GLY A 1 96 ? 25.196 -3.704 -1.062 1.00 58.16 96 GLY A CA 1
ATOM 739 C C . GLY A 1 96 ? 23.986 -3.166 -1.824 1.00 58.16 96 GLY A C 1
ATOM 740 O O . GLY A 1 96 ? 23.331 -3.949 -2.512 1.00 58.16 96 GLY A O 1
ATOM 741 N N . PHE A 1 97 ? 23.643 -1.880 -1.644 1.00 58.19 97 PHE A N 1
ATOM 742 C CA . PHE A 1 97 ? 22.402 -1.247 -2.129 1.00 58.19 97 PHE A CA 1
ATOM 743 C C . PHE A 1 97 ? 21.126 -2.082 -1.883 1.00 58.19 97 PHE A C 1
ATOM 745 O O . PHE A 1 97 ? 20.106 -1.910 -2.554 1.00 58.19 97 PHE A O 1
ATOM 752 N N . ARG A 1 98 ? 21.185 -3.009 -0.917 1.00 61.50 98 ARG A N 1
ATOM 753 C CA . ARG A 1 98 ? 20.093 -3.909 -0.556 1.00 61.50 98 ARG A CA 1
ATOM 754 C C . ARG A 1 98 ? 19.113 -3.156 0.323 1.00 61.50 98 ARG A C 1
ATOM 756 O O . ARG A 1 98 ? 19.506 -2.331 1.147 1.00 61.50 98 ARG A O 1
ATOM 763 N N . HIS A 1 99 ? 17.837 -3.475 0.175 1.00 65.44 99 HIS A N 1
ATOM 764 C CA . HIS A 1 99 ? 16.817 -2.935 1.048 1.00 65.44 99 HIS A CA 1
ATOM 765 C C . HIS A 1 99 ? 16.987 -3.521 2.458 1.00 65.44 99 HIS A C 1
ATOM 767 O O . HIS A 1 99 ? 16.731 -4.700 2.685 1.00 65.44 99 HIS A O 1
ATOM 773 N N . ASN A 1 100 ? 17.456 -2.710 3.403 1.00 70.44 100 ASN A N 1
ATOM 774 C CA . ASN A 1 100 ? 17.713 -3.124 4.787 1.00 70.44 100 ASN A CA 1
ATOM 775 C C . ASN A 1 100 ? 16.597 -2.707 5.762 1.00 70.44 100 ASN A C 1
ATOM 777 O O . ASN A 1 100 ? 16.699 -2.984 6.951 1.00 70.44 100 ASN A O 1
ATOM 781 N N . GLY A 1 101 ? 15.532 -2.065 5.269 1.00 74.25 101 GLY A N 1
ATOM 782 C CA . GLY A 1 101 ? 14.400 -1.618 6.089 1.00 74.25 101 GLY A CA 1
ATOM 783 C C . GLY A 1 101 ? 14.642 -0.297 6.819 1.00 74.25 101 GLY A C 1
ATOM 784 O O . GLY A 1 101 ? 13.753 0.192 7.505 1.00 74.25 101 GLY A O 1
ATOM 785 N N . PHE A 1 102 ? 15.812 0.321 6.634 1.00 76.81 102 PHE A N 1
ATOM 786 C CA . PHE A 1 102 ? 16.138 1.595 7.272 1.00 76.81 102 PHE A CA 1
ATOM 787 C C . PHE A 1 102 ? 15.321 2.769 6.698 1.00 76.81 102 PHE A C 1
ATOM 789 O O . PHE A 1 102 ? 14.979 3.719 7.402 1.00 76.81 102 PHE A O 1
ATOM 796 N N . GLY A 1 103 ? 15.017 2.721 5.398 1.00 76.94 103 GLY A N 1
ATOM 797 C CA . GLY A 1 103 ? 14.259 3.761 4.705 1.00 76.94 103 GLY A CA 1
ATOM 798 C C . GLY A 1 103 ? 12.755 3.679 4.966 1.00 76.94 103 GLY A C 1
ATOM 799 O O . GLY A 1 103 ? 12.193 2.593 5.091 1.00 76.94 103 GLY A O 1
ATOM 800 N N . ALA A 1 104 ? 12.090 4.836 4.977 1.00 85.56 104 ALA A N 1
ATOM 801 C CA . ALA A 1 104 ? 10.635 4.874 4.908 1.00 85.56 104 ALA A CA 1
ATOM 802 C C . ALA A 1 104 ? 10.165 4.507 3.492 1.00 85.56 104 ALA A C 1
ATOM 804 O O . ALA A 1 104 ? 10.714 5.000 2.503 1.00 85.56 104 ALA A O 1
ATOM 805 N N . ALA A 1 105 ? 9.129 3.680 3.402 1.00 86.88 105 ALA A N 1
ATOM 806 C CA . ALA A 1 105 ? 8.414 3.425 2.160 1.00 86.88 105 ALA A CA 1
ATOM 807 C C . ALA A 1 105 ? 7.193 4.343 2.054 1.00 86.88 105 ALA A C 1
ATOM 809 O O . ALA A 1 105 ? 6.640 4.791 3.063 1.00 86.88 105 ALA A O 1
ATOM 810 N N . THR A 1 106 ? 6.796 4.643 0.820 1.00 91.25 106 THR A N 1
ATOM 811 C CA . THR A 1 106 ? 5.581 5.406 0.523 1.00 91.25 106 THR A CA 1
ATOM 812 C C . THR A 1 106 ? 4.664 4.549 -0.328 1.00 91.25 106 THR A C 1
ATOM 814 O O . THR A 1 106 ? 5.119 3.918 -1.277 1.00 91.25 106 THR A O 1
ATOM 817 N N . ASP A 1 107 ? 3.387 4.561 0.014 1.00 91.62 107 ASP A N 1
ATOM 818 C CA . ASP A 1 107 ? 2.323 3.833 -0.662 1.00 91.62 107 ASP A CA 1
ATOM 819 C C . ASP A 1 107 ? 1.038 4.688 -0.646 1.00 91.62 107 ASP A C 1
ATOM 821 O O . ASP A 1 107 ? 1.020 5.782 -0.072 1.00 91.62 107 ASP A O 1
ATOM 825 N N . HIS A 1 108 ? -0.029 4.244 -1.305 1.00 91.94 108 HIS A N 1
ATOM 826 C CA . HIS A 1 108 ? -1.297 4.959 -1.398 1.00 91.94 108 HIS A CA 1
ATOM 827 C C . HIS A 1 108 ? -2.477 4.015 -1.158 1.00 91.94 108 HIS A C 1
ATOM 829 O O . HIS A 1 108 ? -2.716 3.076 -1.917 1.00 91.94 108 HIS A O 1
ATOM 835 N N . LEU A 1 109 ? -3.265 4.314 -0.128 1.00 91.12 109 LEU A N 1
ATOM 836 C CA . LEU A 1 109 ? -4.527 3.646 0.158 1.00 91.12 109 LEU A CA 1
ATOM 837 C C . LEU A 1 109 ? -5.673 4.420 -0.497 1.00 91.12 109 LEU A C 1
ATOM 839 O O . LEU A 1 109 ? -5.892 5.595 -0.217 1.00 91.12 109 LEU A O 1
ATOM 843 N N . TRP A 1 110 ? -6.444 3.733 -1.333 1.00 88.12 110 TRP A N 1
ATOM 844 C CA . TRP A 1 110 ? -7.615 4.301 -1.994 1.00 88.12 110 TRP A CA 1
ATOM 845 C C . TRP A 1 110 ? -8.892 3.943 -1.237 1.00 88.12 110 TRP A C 1
ATOM 847 O O . TRP A 1 110 ? -9.223 2.760 -1.093 1.00 88.12 110 TRP A O 1
ATOM 857 N N . ILE A 1 111 ? -9.640 4.961 -0.814 1.00 88.44 111 ILE A N 1
ATOM 858 C CA . ILE A 1 111 ? -10.927 4.834 -0.119 1.00 88.44 111 ILE A CA 1
ATOM 859 C C . ILE A 1 111 ? -11.992 5.549 -0.950 1.00 88.44 111 ILE A C 1
ATOM 861 O O . ILE A 1 111 ? -11.764 6.659 -1.419 1.00 88.44 111 ILE A O 1
ATOM 865 N N . ARG A 1 112 ? -13.158 4.937 -1.171 1.00 87.44 112 ARG A N 1
ATOM 866 C CA . ARG A 1 112 ? -14.261 5.628 -1.859 1.00 87.44 112 ARG A CA 1
ATOM 867 C C . ARG A 1 112 ? -14.922 6.610 -0.898 1.00 87.44 112 ARG A C 1
ATOM 869 O O . ARG A 1 112 ? -15.061 6.299 0.285 1.00 87.44 112 ARG A O 1
ATOM 876 N N . ALA A 1 113 ? -15.399 7.745 -1.402 1.00 84.56 113 ALA A N 1
ATOM 877 C CA . ALA A 1 113 ? -16.056 8.746 -0.559 1.00 84.56 113 ALA A CA 1
ATOM 878 C C . ALA A 1 113 ? -17.247 8.160 0.223 1.00 84.56 113 ALA A C 1
ATOM 880 O O . ALA A 1 113 ? -17.338 8.346 1.434 1.00 84.56 113 ALA A O 1
ATOM 881 N N . GLY A 1 114 ? -18.096 7.361 -0.435 1.00 85.25 114 GLY A N 1
ATOM 882 C CA . GLY A 1 114 ? -19.232 6.697 0.215 1.00 85.25 114 GLY A CA 1
ATOM 883 C C . GLY A 1 114 ? -18.836 5.717 1.328 1.00 85.25 114 GLY A C 1
ATOM 884 O O . GLY A 1 114 ? -19.545 5.605 2.325 1.00 85.25 114 GLY A O 1
ATOM 885 N N . GLU A 1 115 ? -17.681 5.050 1.213 1.00 88.44 115 GLU A N 1
ATOM 886 C CA . GLU A 1 115 ? -17.185 4.140 2.257 1.00 88.44 115 GLU A CA 1
ATOM 887 C C . GLU A 1 115 ? -16.760 4.909 3.507 1.00 88.44 115 GLU A C 1
ATOM 889 O O . GLU A 1 115 ? -17.091 4.506 4.621 1.00 88.44 115 GLU A O 1
ATOM 894 N N . LEU A 1 116 ? -16.057 6.030 3.320 1.00 85.25 116 LEU A N 1
ATOM 895 C CA . LEU A 1 116 ? -15.648 6.897 4.419 1.00 85.25 116 LEU A CA 1
ATOM 896 C C . LEU A 1 116 ? -16.861 7.546 5.092 1.00 85.25 116 LEU A C 1
ATOM 898 O O . LEU A 1 116 ? -16.979 7.504 6.310 1.00 85.25 116 LEU A O 1
ATOM 902 N N . GLN A 1 117 ? -17.784 8.091 4.303 1.00 84.56 117 GLN A N 1
ATOM 903 C CA . GLN A 1 117 ? -18.991 8.743 4.809 1.00 84.56 117 GLN A CA 1
ATOM 904 C C . GLN A 1 117 ? -19.885 7.773 5.586 1.00 84.56 117 GLN A C 1
ATOM 906 O O . GLN A 1 117 ? -20.340 8.084 6.686 1.00 84.56 117 GLN A O 1
ATOM 911 N N . SER A 1 118 ? -20.096 6.563 5.059 1.00 86.06 118 SER A N 1
ATOM 912 C CA . SER A 1 118 ? -20.838 5.523 5.777 1.00 86.06 118 SER A CA 1
ATOM 913 C C . SER A 1 118 ? -20.147 5.132 7.081 1.00 86.06 118 SER A C 1
ATOM 915 O O . SER A 1 118 ? -20.827 4.903 8.077 1.00 86.06 118 SER A O 1
ATOM 917 N N . PHE A 1 119 ? -18.814 5.055 7.083 1.00 87.69 119 PHE A N 1
ATOM 918 C CA . PHE A 1 119 ? -18.056 4.750 8.287 1.00 87.69 119 PHE A CA 1
ATOM 919 C C . PHE A 1 119 ? -18.206 5.850 9.335 1.00 87.69 119 PHE A C 1
ATOM 921 O O . PHE A 1 119 ? -18.652 5.556 10.438 1.00 87.69 119 PHE A O 1
ATOM 928 N N . LEU A 1 120 ? -17.913 7.105 8.990 1.00 84.69 120 LEU A N 1
ATOM 929 C CA . LEU A 1 120 ? -17.972 8.232 9.925 1.00 84.69 120 LEU A CA 1
ATOM 930 C C . LEU A 1 120 ? -19.363 8.398 10.551 1.00 84.69 120 LEU A C 1
ATOM 932 O O . LEU A 1 120 ? -19.460 8.648 11.746 1.00 84.69 120 LEU A O 1
ATOM 936 N N . LYS A 1 121 ? -20.436 8.164 9.783 1.00 85.06 121 LYS A N 1
ATOM 937 C CA . LYS A 1 121 ? -21.817 8.161 10.300 1.00 85.06 121 LYS A CA 1
ATOM 938 C C . LYS A 1 121 ? -22.107 7.011 11.264 1.00 85.06 121 LYS A C 1
ATOM 940 O O . LYS A 1 121 ? -22.952 7.150 12.140 1.00 85.06 121 LYS A O 1
ATOM 945 N N . SER A 1 122 ? -21.449 5.868 11.072 1.00 84.19 122 SER A N 1
ATOM 946 C CA . SER A 1 122 ? -21.619 4.683 11.921 1.00 84.19 122 SER A CA 1
ATOM 947 C C . SER A 1 122 ? -20.756 4.707 13.180 1.00 84.19 122 SER A C 1
ATOM 949 O O . SER A 1 122 ? -21.046 3.969 14.119 1.00 84.19 122 SER A O 1
ATOM 951 N N . VAL A 1 123 ? -19.692 5.519 13.195 1.00 83.38 123 VAL A N 1
ATOM 952 C CA . VAL A 1 123 ? -18.790 5.618 14.340 1.00 83.38 123 VAL A CA 1
ATOM 953 C C . VAL A 1 123 ? -19.581 6.129 15.532 1.00 83.38 123 VAL A C 1
ATOM 955 O O . VAL A 1 123 ? -20.055 7.265 15.549 1.00 83.38 123 VAL A O 1
ATOM 958 N N . SER A 1 124 ? -19.704 5.277 16.546 1.00 73.94 124 SER A N 1
ATOM 959 C CA . SER A 1 124 ? -20.301 5.686 17.809 1.00 73.94 124 SER A CA 1
ATOM 960 C C . SER A 1 124 ? -19.505 6.846 18.394 1.00 73.94 124 SER A C 1
ATOM 962 O O . SER A 1 124 ? -18.281 6.806 18.392 1.00 73.94 124 SER A O 1
ATOM 964 N N . THR A 1 125 ? -20.173 7.865 18.931 1.00 68.25 125 THR A N 1
ATOM 965 C CA . THR A 1 125 ? -19.520 8.969 19.654 1.00 68.25 125 THR A CA 1
ATOM 966 C C . THR A 1 125 ? -19.243 8.623 21.119 1.00 68.25 125 THR A C 1
ATOM 968 O O . THR A 1 125 ? -18.535 9.363 21.801 1.00 68.25 125 THR A O 1
ATOM 971 N N . GLN A 1 126 ? -19.775 7.495 21.609 1.00 64.94 126 GLN A N 1
ATOM 972 C CA . GLN A 1 126 ? -19.643 7.027 22.989 1.00 64.94 126 GLN A CA 1
ATOM 973 C C . GLN A 1 126 ? -19.551 5.492 23.065 1.00 64.94 126 GLN A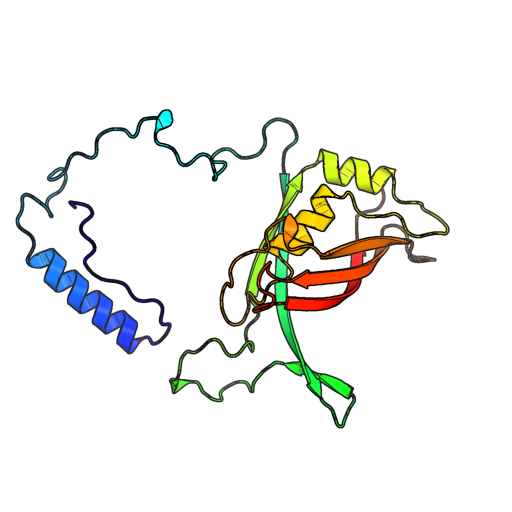 C 1
ATOM 975 O O . GLN A 1 126 ? -20.186 4.771 22.299 1.00 64.94 126 GLN A O 1
ATOM 980 N N . GLY A 1 127 ? -18.803 4.963 24.034 1.00 68.00 127 GLY A N 1
ATOM 981 C CA . GLY A 1 127 ? -18.829 3.533 24.357 1.00 68.00 127 GLY A CA 1
ATOM 982 C C . GLY A 1 127 ? -17.995 2.633 23.434 1.00 68.00 127 GLY A C 1
ATOM 983 O O . GLY A 1 127 ? -16.832 2.923 23.154 1.00 68.00 127 GLY A O 1
ATOM 984 N N . ALA A 1 128 ? -18.560 1.479 23.061 1.00 70.81 128 ALA A N 1
ATOM 985 C CA . ALA A 1 128 ? -17.851 0.390 22.390 1.00 70.81 128 ALA A CA 1
ATOM 986 C C . ALA A 1 128 ? -17.322 0.789 20.998 1.00 70.81 128 ALA A C 1
ATOM 988 O O . ALA A 1 128 ? -17.947 1.558 20.270 1.00 70.81 128 ALA A O 1
ATOM 989 N N . GLY A 1 129 ? -16.160 0.247 20.621 1.00 84.06 129 GLY A N 1
ATOM 990 C CA . GLY A 1 129 ? -15.552 0.504 19.316 1.00 84.06 129 GLY A CA 1
ATOM 991 C C . GLY A 1 129 ? -16.441 0.075 18.148 1.00 84.06 129 GLY A C 1
ATOM 992 O O . GLY A 1 129 ? -17.088 -0.969 18.208 1.00 84.06 129 GLY A O 1
ATOM 993 N N . THR A 1 130 ? -16.432 0.863 17.075 1.00 91.62 130 THR A N 1
ATOM 994 C CA . THR A 1 130 ? -17.123 0.578 15.810 1.00 91.62 130 THR A CA 1
ATOM 995 C C . THR A 1 130 ? -16.186 -0.172 14.872 1.00 91.62 130 THR A C 1
ATOM 997 O O . THR A 1 130 ? -15.062 0.274 14.637 1.00 91.62 130 THR A O 1
ATOM 1000 N N . ASP A 1 131 ? -16.624 -1.305 14.329 1.00 92.25 131 ASP A N 1
ATOM 1001 C CA . ASP A 1 131 ? -15.827 -2.056 13.358 1.00 92.25 131 ASP A CA 1
ATOM 1002 C C . ASP A 1 131 ? -15.638 -1.239 12.069 1.00 92.25 131 ASP A C 1
ATOM 1004 O O . ASP A 1 131 ? -16.563 -0.596 11.569 1.00 92.25 131 ASP A O 1
ATOM 1008 N N . LEU A 1 132 ? -14.425 -1.262 11.510 1.00 91.75 132 LEU A N 1
ATOM 1009 C 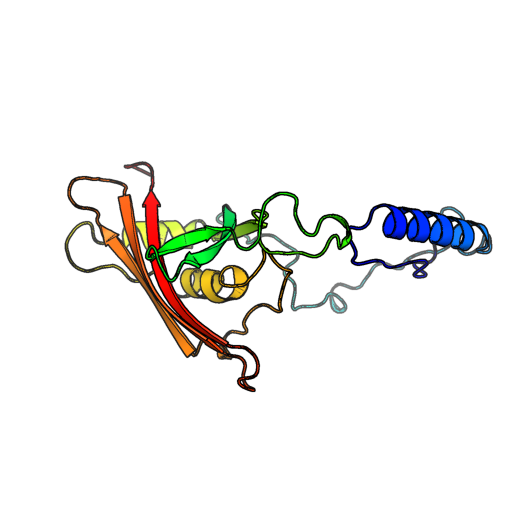CA . LEU A 1 132 ? -14.173 -0.660 10.202 1.00 91.75 132 LEU A CA 1
ATOM 1010 C C . LEU A 1 132 ? -14.973 -1.406 9.125 1.00 91.75 132 LEU A C 1
ATOM 1012 O O . LEU A 1 132 ? -15.076 -2.636 9.191 1.00 91.75 132 LEU A O 1
ATOM 1016 N N . PRO A 1 133 ? -15.442 -0.715 8.065 1.00 91.81 133 PRO A N 1
ATOM 1017 C CA . PRO A 1 133 ? -16.108 -1.374 6.956 1.00 91.81 133 PRO A CA 1
ATOM 1018 C C . PRO A 1 133 ? -15.239 -2.511 6.406 1.00 91.81 133 PRO A C 1
ATOM 1020 O O . PRO A 1 133 ? -14.057 -2.277 6.108 1.00 91.81 133 PRO A O 1
ATOM 1023 N N . PRO A 1 134 ? -15.793 -3.723 6.205 1.00 92.38 134 PRO A N 1
ATOM 1024 C CA . PRO A 1 134 ? -15.008 -4.886 5.794 1.00 92.38 134 PRO A CA 1
ATOM 1025 C C . PRO A 1 134 ? -14.167 -4.646 4.536 1.00 92.38 134 PRO A C 1
ATOM 1027 O O . PRO A 1 134 ? -13.040 -5.131 4.439 1.00 92.38 134 PRO A O 1
ATOM 1030 N N . ALA A 1 135 ? -14.666 -3.846 3.589 1.00 91.31 135 ALA A N 1
ATOM 1031 C CA . ALA A 1 135 ? -13.945 -3.480 2.372 1.00 91.31 135 ALA A CA 1
ATOM 1032 C C . ALA A 1 135 ? -12.703 -2.603 2.631 1.00 91.31 135 ALA A C 1
ATOM 1034 O O . ALA A 1 135 ? -11.689 -2.743 1.941 1.00 91.31 135 ALA A O 1
ATOM 1035 N N . ILE A 1 136 ? -12.756 -1.694 3.612 1.00 92.38 136 ILE A N 1
ATOM 1036 C CA . ILE A 1 136 ? -11.604 -0.875 4.019 1.00 92.38 136 ILE A CA 1
ATOM 1037 C C . ILE A 1 136 ? -10.604 -1.751 4.771 1.00 92.38 136 ILE A C 1
ATOM 1039 O O . ILE A 1 136 ? -9.444 -1.822 4.365 1.00 92.38 136 ILE A O 1
ATOM 1043 N N . ALA A 1 137 ? -11.060 -2.487 5.790 1.00 94.69 137 ALA A N 1
ATOM 1044 C CA . ALA A 1 137 ? -10.194 -3.365 6.575 1.00 94.69 137 ALA A CA 1
ATOM 1045 C C . ALA A 1 137 ? -9.466 -4.383 5.680 1.00 94.69 137 ALA A C 1
ATOM 1047 O O . ALA A 1 137 ? -8.252 -4.553 5.778 1.00 94.69 137 ALA A O 1
ATOM 1048 N N . THR A 1 138 ? -10.187 -5.005 4.743 1.00 95.75 138 THR A N 1
ATOM 1049 C CA . THR A 1 138 ? -9.617 -5.966 3.789 1.00 95.75 138 THR A CA 1
ATOM 1050 C C . THR A 1 138 ? -8.567 -5.323 2.881 1.00 95.75 138 THR A C 1
ATOM 1052 O O . THR A 1 138 ? -7.559 -5.958 2.587 1.00 95.75 138 THR A O 1
ATOM 1055 N N . ARG A 1 139 ? -8.749 -4.074 2.426 1.00 94.50 139 ARG A N 1
ATOM 1056 C CA . ARG A 1 139 ? -7.715 -3.378 1.633 1.00 94.50 139 ARG A CA 1
ATOM 1057 C C . ARG A 1 139 ? -6.463 -3.103 2.456 1.00 94.50 139 ARG A C 1
ATOM 1059 O O . ARG A 1 139 ? -5.374 -3.398 1.974 1.00 94.50 139 ARG A O 1
ATOM 1066 N N . VAL A 1 140 ? -6.622 -2.624 3.691 1.00 94.88 140 VAL A N 1
ATOM 1067 C CA . VAL A 1 140 ? -5.504 -2.426 4.629 1.00 94.88 140 VAL A CA 1
ATOM 1068 C C . VAL A 1 140 ? -4.721 -3.723 4.803 1.00 94.88 140 VAL A C 1
ATOM 1070 O O . VAL A 1 140 ? -3.516 -3.747 4.563 1.00 94.88 140 VAL A O 1
ATOM 1073 N N . ALA A 1 141 ? -5.412 -4.819 5.113 1.00 96.44 141 ALA A N 1
ATOM 1074 C CA . ALA A 1 141 ? -4.786 -6.120 5.299 1.00 96.44 141 ALA A CA 1
ATOM 1075 C C . ALA A 1 141 ? -4.050 -6.617 4.048 1.00 96.44 141 ALA A C 1
ATOM 1077 O O . ALA A 1 141 ? -2.933 -7.109 4.146 1.00 96.44 141 ALA A O 1
ATOM 1078 N N . ARG A 1 142 ? -4.652 -6.484 2.862 1.00 95.75 142 ARG A N 1
ATOM 1079 C CA . ARG A 1 142 ? -4.086 -7.068 1.638 1.00 95.75 142 ARG A CA 1
ATOM 1080 C C . ARG A 1 142 ? -2.898 -6.312 1.077 1.00 95.75 142 ARG A C 1
ATOM 1082 O O . ARG A 1 142 ? -1.991 -6.949 0.544 1.00 95.75 142 ARG A O 1
ATOM 1089 N N . PHE A 1 143 ? -2.955 -4.989 1.151 1.00 94.19 143 PHE A N 1
ATOM 1090 C CA . PHE A 1 143 ? -2.071 -4.117 0.385 1.00 94.19 143 PHE A CA 1
ATOM 1091 C C . PHE A 1 143 ? -1.113 -3.314 1.261 1.00 94.19 143 PHE A C 1
ATOM 1093 O O . PHE A 1 143 ? -0.059 -2.932 0.779 1.00 94.19 143 PHE A O 1
ATOM 1100 N N . HIS A 1 144 ? -1.427 -3.105 2.544 1.00 93.81 144 HIS A N 1
ATOM 1101 C CA . HIS A 1 144 ? -0.634 -2.227 3.414 1.00 93.81 144 HIS A CA 1
ATOM 1102 C C . HIS A 1 144 ? -0.050 -2.937 4.643 1.00 93.81 144 HIS A C 1
ATOM 1104 O O . HIS A 1 144 ? 0.871 -2.420 5.270 1.00 93.81 144 HIS A O 1
ATOM 1110 N N . LEU A 1 145 ? -0.518 -4.148 4.963 1.00 94.19 145 LEU A N 1
ATOM 1111 C CA . LEU A 1 145 ? 0.132 -5.059 5.912 1.00 94.19 145 LEU A CA 1
ATOM 1112 C C . LEU A 1 145 ? 1.110 -5.979 5.169 1.00 94.19 145 LEU A C 1
ATOM 1114 O O . LEU A 1 145 ? 0.986 -7.204 5.137 1.00 94.19 145 LEU A O 1
ATOM 1118 N N . VAL A 1 146 ? 2.070 -5.342 4.508 1.00 92.19 146 VAL A N 1
ATOM 1119 C CA . VAL A 1 146 ? 3.170 -5.974 3.783 1.00 92.19 146 VAL A CA 1
ATOM 1120 C C . VAL A 1 146 ? 4.459 -5.237 4.109 1.00 92.19 146 VAL A C 1
ATOM 1122 O O . VAL A 1 146 ? 4.448 -4.052 4.442 1.00 92.19 146 VAL A O 1
ATOM 1125 N N . ASP A 1 147 ? 5.589 -5.925 3.996 1.00 88.44 147 ASP A N 1
ATOM 1126 C CA . ASP A 1 147 ? 6.881 -5.267 4.127 1.00 88.44 147 ASP A CA 1
ATOM 1127 C C . ASP A 1 147 ? 7.268 -4.574 2.821 1.00 88.44 147 ASP A C 1
ATOM 1129 O O . ASP A 1 147 ? 7.983 -5.138 1.996 1.00 88.44 147 ASP A O 1
ATOM 1133 N N . ASN A 1 148 ? 6.789 -3.342 2.654 1.00 87.69 148 ASN A N 1
ATOM 1134 C CA . ASN A 1 148 ? 7.113 -2.482 1.517 1.00 87.69 148 ASN A CA 1
ATOM 1135 C C . ASN A 1 148 ? 8.453 -1.724 1.680 1.00 87.69 148 ASN A C 1
ATOM 1137 O O . ASN A 1 148 ? 8.855 -0.951 0.809 1.00 87.69 148 ASN A O 1
ATOM 1141 N N . THR A 1 149 ? 9.151 -1.910 2.808 1.00 84.62 149 THR A N 1
ATOM 1142 C CA . THR A 1 149 ? 10.415 -1.216 3.118 1.00 84.62 149 THR A CA 1
ATOM 1143 C C . THR A 1 149 ? 11.637 -2.005 2.657 1.00 84.62 149 THR A C 1
ATOM 1145 O O . THR A 1 149 ? 12.625 -1.422 2.196 1.00 84.62 149 THR A O 1
ATOM 1148 N N . ARG A 1 150 ? 11.565 -3.342 2.743 1.00 81.25 150 ARG A N 1
ATOM 1149 C CA . ARG A 1 150 ? 12.625 -4.277 2.331 1.00 81.25 150 ARG A CA 1
ATOM 1150 C C . ARG A 1 150 ? 12.417 -4.896 0.943 1.00 81.25 150 ARG A C 1
ATOM 1152 O O . ARG A 1 150 ? 13.247 -5.673 0.482 1.00 81.25 150 ARG A O 1
ATOM 1159 N N . GLY A 1 151 ? 11.338 -4.531 0.263 1.00 77.19 151 GLY A N 1
ATOM 1160 C CA . GLY A 1 151 ? 10.947 -5.039 -1.050 1.00 77.19 151 GLY A CA 1
ATOM 1161 C C . GLY A 1 151 ? 9.460 -4.788 -1.273 1.00 77.19 151 GLY A C 1
ATOM 1162 O O . GLY A 1 151 ? 8.875 -4.010 -0.537 1.00 77.19 151 GLY A O 1
ATOM 1163 N N . GLU A 1 152 ? 8.845 -5.439 -2.256 1.00 73.81 152 GLU A N 1
ATOM 1164 C CA . GLU A 1 152 ? 7.383 -5.475 -2.401 1.00 73.81 152 GLU A CA 1
ATOM 1165 C C . GLU A 1 152 ? 6.966 -6.949 -2.522 1.00 73.81 152 GLU A C 1
ATOM 1167 O O . GLU A 1 152 ? 7.016 -7.524 -3.613 1.00 73.81 152 GLU A O 1
ATOM 1172 N N . PRO A 1 153 ? 6.681 -7.633 -1.396 1.00 82.56 153 PRO A N 1
ATOM 1173 C CA . PRO A 1 153 ? 6.250 -9.022 -1.441 1.00 82.56 153 PRO A CA 1
ATOM 1174 C C . PRO A 1 153 ? 4.862 -9.122 -2.091 1.00 82.56 153 PRO A C 1
ATOM 1176 O O . PRO A 1 153 ? 4.110 -8.145 -2.097 1.00 82.56 153 PRO A O 1
ATOM 1179 N N . PRO A 1 154 ? 4.465 -10.310 -2.582 1.00 89.62 154 PRO A N 1
ATOM 1180 C CA . PRO A 1 154 ? 3.122 -10.505 -3.104 1.00 89.62 154 PRO A CA 1
ATOM 1181 C C . PRO A 1 154 ? 2.048 -10.071 -2.097 1.00 89.62 154 PRO A C 1
AT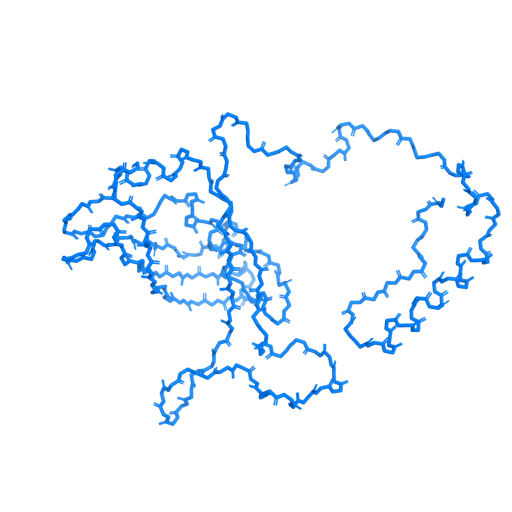OM 1183 O O . PRO A 1 154 ? 2.077 -10.455 -0.921 1.00 89.62 154 PRO A O 1
ATOM 1186 N N . HIS A 1 155 ? 1.074 -9.295 -2.569 1.00 94.69 155 HIS A N 1
ATOM 1187 C CA . HIS A 1 155 ? -0.095 -8.918 -1.778 1.00 94.69 155 HIS A CA 1
ATOM 1188 C C . HIS A 1 155 ? -0.865 -10.143 -1.284 1.00 94.69 155 HIS A C 1
ATOM 1190 O O . HIS A 1 155 ? -0.898 -11.181 -1.951 1.00 94.69 155 HIS A O 1
ATOM 1196 N N . TRP A 1 156 ? -1.539 -10.004 -0.144 1.00 96.06 156 TRP A N 1
ATOM 1197 C CA . TRP A 1 156 ? -2.360 -11.086 0.391 1.00 96.06 156 TRP A CA 1
ATOM 1198 C C . TRP A 1 156 ? -3.613 -11.298 -0.461 1.00 96.06 156 TRP A C 1
ATOM 1200 O O . TRP A 1 156 ? -4.306 -10.355 -0.881 1.00 96.06 156 TRP A O 1
ATOM 1210 N N . ARG A 1 157 ? -3.937 -12.559 -0.725 1.00 95.75 157 ARG A N 1
ATOM 1211 C CA . ARG A 1 157 ? -5.225 -12.957 -1.292 1.00 95.75 157 ARG A CA 1
ATOM 1212 C C . ARG A 1 157 ? -6.307 -12.859 -0.220 1.00 95.75 157 ARG A C 1
ATOM 1214 O O . ARG A 1 157 ? -6.031 -12.762 0.970 1.00 95.75 157 ARG A O 1
ATOM 1221 N N . ARG A 1 158 ? -7.572 -12.844 -0.643 1.00 95.69 158 ARG A N 1
ATOM 1222 C CA . ARG A 1 158 ? -8.700 -12.732 0.299 1.00 95.69 158 ARG A CA 1
ATOM 1223 C C . ARG A 1 158 ? -8.786 -13.942 1.230 1.00 95.69 158 ARG A C 1
ATOM 1225 O O . ARG A 1 158 ? -9.074 -13.777 2.404 1.00 95.69 158 ARG A O 1
ATOM 1232 N N . ASP A 1 159 ? -8.506 -15.126 0.704 1.00 96.44 159 ASP A N 1
ATOM 1233 C CA . ASP A 1 159 ? -8.489 -16.399 1.426 1.00 96.44 159 ASP A CA 1
ATOM 1234 C C . ASP A 1 159 ? -7.249 -16.591 2.319 1.00 96.44 159 ASP A C 1
ATOM 1236 O O . ASP A 1 159 ? -7.220 -17.514 3.130 1.00 96.44 159 ASP A O 1
ATOM 1240 N N . GLU A 1 160 ? -6.256 -15.702 2.221 1.00 97.88 160 GLU A N 1
ATOM 1241 C CA . GLU A 1 160 ? -5.065 -15.668 3.087 1.00 97.88 160 GLU A CA 1
ATOM 1242 C C . GLU A 1 160 ? -5.264 -14.783 4.331 1.00 97.88 160 GLU A C 1
ATOM 1244 O O . GLU A 1 160 ? -4.412 -14.736 5.217 1.00 97.88 160 GLU A O 1
ATOM 1249 N N . ILE A 1 161 ? -6.406 -14.093 4.434 1.00 98.00 161 ILE A N 1
ATOM 1250 C CA . ILE A 1 161 ? -6.798 -13.338 5.627 1.00 98.00 161 ILE A CA 1
ATOM 1251 C C . ILE A 1 161 ? -7.519 -14.295 6.577 1.00 98.00 161 ILE A C 1
ATOM 1253 O O . ILE A 1 161 ? -8.719 -14.530 6.456 1.00 98.00 161 ILE A O 1
ATOM 1257 N N . ARG A 1 162 ? -6.780 -14.867 7.529 1.00 97.69 162 ARG A N 1
ATOM 1258 C CA . ARG A 1 162 ? -7.300 -15.868 8.477 1.00 97.69 162 ARG A CA 1
ATOM 1259 C C . ARG A 1 162 ? -8.083 -15.240 9.621 1.00 97.69 162 ARG A C 1
ATOM 1261 O O . ARG A 1 162 ? -9.040 -15.818 10.124 1.00 97.69 162 ARG A O 1
ATOM 1268 N N . LYS A 1 163 ? -7.665 -14.047 10.039 1.00 97.81 163 LYS A N 1
ATOM 1269 C CA . LYS A 1 163 ? -8.343 -13.235 11.049 1.00 97.81 163 LYS A CA 1
ATOM 1270 C C . LYS A 1 163 ? -8.130 -11.773 10.710 1.00 97.81 163 LYS A C 1
ATOM 1272 O O . LYS A 1 163 ? -7.012 -11.373 10.397 1.00 97.81 163 LYS A O 1
ATOM 1277 N N . LEU A 1 164 ? -9.183 -10.975 10.808 1.00 97.94 164 LEU A N 1
ATOM 1278 C CA . LEU A 1 164 ? -9.092 -9.532 10.659 1.00 97.94 164 LEU A CA 1
ATOM 1279 C C . LEU A 1 164 ? -10.225 -8.871 11.424 1.00 97.94 164 LEU A C 1
ATOM 1281 O O . LEU A 1 164 ? -11.395 -9.076 11.113 1.00 97.94 164 LEU A O 1
ATOM 1285 N N . ARG A 1 165 ? -9.863 -8.059 12.410 1.00 95.56 165 ARG A N 1
ATOM 1286 C CA . ARG A 1 165 ? -10.808 -7.204 13.117 1.00 95.56 165 ARG A CA 1
ATOM 1287 C C . ARG A 1 165 ? -10.129 -5.893 13.446 1.00 95.56 165 ARG A C 1
ATOM 1289 O O . ARG A 1 165 ? -9.175 -5.892 14.218 1.00 95.56 165 ARG A O 1
ATOM 1296 N N . LEU A 1 166 ? -10.619 -4.813 12.847 1.00 94.44 166 LEU A N 1
ATOM 1297 C CA . LEU A 1 166 ? -10.162 -3.449 13.087 1.00 94.44 166 LEU A CA 1
ATOM 1298 C C . LEU A 1 166 ? -11.342 -2.637 13.599 1.00 94.44 166 LEU A C 1
ATOM 1300 O O . LEU A 1 166 ? -12.417 -2.691 13.006 1.00 94.44 166 LEU A O 1
ATOM 1304 N N . GLN A 1 167 ? -11.128 -1.891 14.671 1.00 93.56 167 GLN A N 1
ATOM 1305 C CA . GLN A 1 167 ? -12.141 -1.083 15.325 1.00 93.56 167 GLN A CA 1
ATOM 1306 C C . GLN A 1 167 ? -11.654 0.340 15.517 1.00 93.56 167 GLN A C 1
ATOM 1308 O O . GLN A 1 167 ? -10.503 0.556 15.885 1.00 93.56 167 GLN A O 1
ATOM 1313 N N . ALA A 1 168 ? -12.553 1.297 15.350 1.00 93.00 168 ALA A N 1
ATOM 1314 C CA . ALA A 1 168 ? -12.347 2.664 15.779 1.00 93.00 168 ALA A CA 1
ATOM 1315 C C . ALA A 1 168 ? -13.099 2.931 17.082 1.00 93.00 168 ALA A C 1
ATOM 1317 O O . ALA A 1 168 ? -14.301 2.694 17.186 1.00 93.00 168 ALA A O 1
ATOM 1318 N N . VAL A 1 169 ? -12.377 3.431 18.075 1.00 91.25 169 VAL A N 1
ATOM 1319 C CA . VAL A 1 169 ? -12.889 3.765 19.402 1.00 91.25 169 VAL A CA 1
ATOM 1320 C C . VAL A 1 169 ? -12.784 5.278 19.596 1.00 91.25 169 VAL A C 1
ATOM 1322 O O . VAL A 1 169 ? -11.706 5.826 19.356 1.00 91.25 169 VAL A O 1
ATOM 1325 N N . PRO A 1 170 ? -13.842 5.971 20.042 1.00 88.31 170 PRO A N 1
ATOM 1326 C CA . PRO A 1 170 ? -13.767 7.387 20.391 1.00 88.31 170 PRO A CA 1
ATOM 1327 C C . PRO A 1 170 ? -12.669 7.688 21.401 1.00 88.31 170 PRO A C 1
ATOM 1329 O O . PRO A 1 170 ? -12.476 6.951 22.370 1.00 88.31 170 PRO A O 1
ATOM 1332 N N . VAL A 1 171 ? -11.957 8.794 21.194 1.00 88.38 171 VAL A N 1
ATOM 1333 C CA . VAL A 1 171 ? -11.023 9.311 22.195 1.00 88.38 171 VAL A CA 1
ATOM 1334 C C . VAL A 1 171 ? -11.764 10.304 23.085 1.00 88.38 171 VAL A C 1
ATOM 1336 O O . VAL A 1 171 ? -12.154 11.386 22.644 1.00 88.38 171 VAL A O 1
ATOM 1339 N N . ASN A 1 172 ? -11.952 9.937 24.354 1.00 83.38 172 ASN A N 1
ATOM 1340 C CA . ASN A 1 172 ? -12.606 10.798 25.340 1.00 83.38 172 ASN A CA 1
ATOM 1341 C C . ASN A 1 172 ? -11.921 12.169 25.419 1.00 83.38 172 ASN A C 1
ATOM 1343 O O . ASN A 1 172 ? -10.696 12.261 25.482 1.00 83.38 172 ASN A O 1
ATOM 1347 N N . GLY A 1 173 ? -12.727 13.233 25.420 1.00 82.06 173 GLY A N 1
ATOM 1348 C CA . GLY A 1 173 ? -12.233 14.609 25.491 1.00 82.06 173 GLY A CA 1
ATOM 1349 C C . GLY A 1 173 ? -11.565 15.120 24.209 1.00 82.06 173 GLY A C 1
ATOM 1350 O O . GLY A 1 173 ? -11.010 16.215 24.227 1.00 82.06 173 GLY A O 1
ATOM 1351 N N . ARG A 1 174 ? -11.616 14.369 23.097 1.00 84.25 174 ARG A N 1
ATOM 1352 C CA . ARG A 1 174 ? -11.048 14.793 21.811 1.00 84.25 174 ARG A CA 1
ATOM 1353 C C . ARG A 1 174 ? -12.003 14.527 20.637 1.00 84.25 174 ARG A C 1
ATOM 1355 O O . ARG A 1 174 ? -11.840 13.531 19.928 1.00 84.25 174 ARG A O 1
ATOM 1362 N N . PRO A 1 175 ? -12.989 15.417 20.410 1.00 82.06 175 PRO A N 1
ATOM 1363 C CA . PRO A 1 175 ? -13.847 15.359 19.228 1.00 82.06 175 PRO A CA 1
ATOM 1364 C C . PRO A 1 175 ? -13.013 15.290 17.942 1.00 82.06 175 PRO A C 1
ATOM 1366 O O . PRO A 1 175 ? -11.962 15.923 17.852 1.00 82.06 175 PRO A O 1
ATOM 1369 N N . GLY A 1 176 ? -13.458 14.501 16.964 1.00 84.19 176 GLY A N 1
ATOM 1370 C CA . GLY A 1 176 ? -12.725 14.317 15.705 1.00 84.19 176 GLY A CA 1
ATOM 1371 C C . GLY A 1 176 ? -11.538 13.348 15.771 1.00 84.19 176 GLY A C 1
ATOM 1372 O O . GLY A 1 176 ? -10.828 13.202 14.783 1.00 84.19 176 GLY A O 1
ATOM 1373 N N . SER A 1 177 ? -11.302 12.676 16.905 1.00 89.00 177 SER A N 1
ATOM 1374 C CA . SER A 1 177 ? -10.213 11.704 17.063 1.00 89.00 177 SER A CA 1
ATOM 1375 C C . SER A 1 177 ? -10.742 10.323 17.443 1.00 89.00 177 SER A C 1
ATOM 1377 O O . SER A 1 177 ? -11.485 10.166 18.413 1.00 89.00 177 SER A O 1
ATOM 1379 N N . LEU A 1 178 ? -10.260 9.296 16.744 1.00 91.12 178 LEU A N 1
ATOM 1380 C CA . LEU A 1 178 ? -10.542 7.888 17.025 1.00 91.12 178 LEU A CA 1
ATOM 1381 C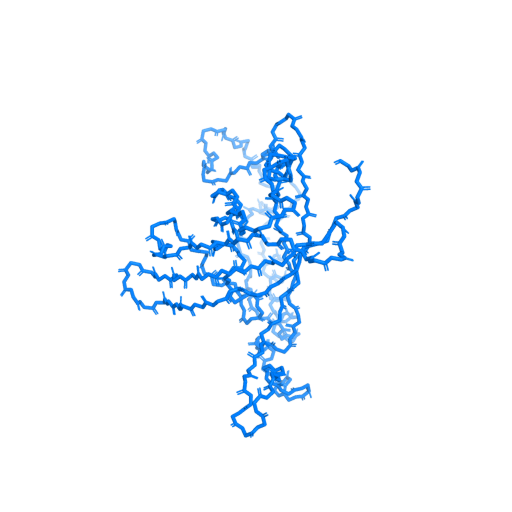 C . LEU A 1 178 ? -9.238 7.131 17.244 1.00 91.12 178 LEU A C 1
ATOM 1383 O O . LEU A 1 178 ? -8.262 7.326 16.522 1.00 91.12 178 LEU A O 1
ATOM 1387 N N . ARG A 1 179 ? -9.223 6.220 18.212 1.00 92.94 179 ARG A N 1
ATOM 1388 C CA . ARG A 1 179 ? -8.180 5.207 18.343 1.00 92.94 179 ARG A CA 1
ATOM 1389 C C . ARG A 1 179 ? -8.536 4.028 17.449 1.00 92.94 179 ARG A C 1
ATOM 1391 O O . ARG A 1 179 ? -9.613 3.459 17.587 1.00 92.94 179 ARG A O 1
ATOM 1398 N N . LEU A 1 180 ? -7.630 3.654 16.555 1.00 93.19 180 LEU A N 1
ATOM 1399 C CA . LEU A 1 180 ? -7.745 2.437 15.762 1.00 93.19 180 LEU A CA 1
ATOM 1400 C C . LEU A 1 180 ? -7.082 1.296 16.531 1.00 93.19 180 LEU A C 1
ATOM 1402 O O . LEU A 1 180 ? -5.891 1.374 16.824 1.00 93.19 180 LEU A O 1
ATOM 1406 N N . THR A 1 181 ? -7.828 0.242 16.837 1.00 94.62 181 THR A N 1
ATOM 1407 C CA . THR A 1 181 ? -7.292 -0.971 17.462 1.00 94.62 181 THR A CA 1
ATOM 1408 C C . THR A 1 181 ? -7.680 -2.195 16.653 1.00 94.62 181 THR A C 1
ATOM 1410 O O . THR A 1 181 ? -8.665 -2.187 15.913 1.00 94.62 181 THR A O 1
ATOM 1413 N N . GLY A 1 182 ? -6.918 -3.277 16.755 1.00 95.31 182 GLY A N 1
ATOM 1414 C CA . GLY A 1 182 ? -7.304 -4.490 16.058 1.00 95.31 182 GLY A CA 1
ATOM 1415 C C . GLY A 1 182 ? -6.315 -5.628 16.142 1.00 95.31 182 GLY A C 1
ATOM 1416 O O . GLY A 1 182 ? -5.220 -5.502 16.680 1.00 95.31 182 GLY A O 1
ATOM 1417 N N . GLN A 1 183 ? -6.725 -6.756 15.578 1.00 97.38 183 GLN A N 1
ATOM 1418 C CA . GLN A 1 183 ? -5.912 -7.958 15.465 1.00 97.38 183 GLN A CA 1
ATOM 1419 C C . GLN A 1 183 ? -6.047 -8.536 14.066 1.00 97.38 183 GLN A C 1
ATOM 1421 O O . GLN A 1 183 ? -7.126 -8.497 13.463 1.00 97.38 183 GLN A O 1
ATOM 1426 N N . PHE A 1 184 ? -4.966 -9.131 13.581 1.00 98.06 184 PHE A N 1
ATOM 1427 C CA . PHE A 1 184 ? -4.961 -9.811 12.299 1.00 98.06 184 PHE A CA 1
ATOM 1428 C C . PHE A 1 184 ? -4.115 -11.086 12.331 1.00 98.06 184 PHE A C 1
ATOM 1430 O O . PHE A 1 184 ? -3.216 -11.253 13.156 1.00 98.06 184 PHE A O 1
ATOM 1437 N N . HIS A 1 185 ? -4.427 -11.981 11.401 1.00 98.19 185 HIS A N 1
ATOM 1438 C CA . HIS A 1 185 ? -3.631 -13.143 11.041 1.00 98.19 185 HIS A CA 1
ATOM 1439 C C . HIS A 1 185 ? -3.660 -13.252 9.516 1.00 98.19 185 HIS A C 1
ATOM 1441 O O . HIS A 1 185 ? -4.732 -13.416 8.926 1.00 98.19 185 HIS A O 1
ATOM 1447 N N . LEU A 1 186 ? -2.486 -13.120 8.903 1.00 98.19 186 LEU A N 1
ATOM 1448 C CA . LEU A 1 186 ? -2.272 -13.235 7.465 1.00 98.19 186 LEU A CA 1
ATOM 1449 C C . LEU A 1 186 ? -1.350 -14.420 7.220 1.00 98.19 186 LEU A C 1
ATOM 1451 O O . LEU A 1 186 ? -0.291 -14.494 7.838 1.00 98.19 186 LEU A O 1
ATOM 1455 N N . GLU A 1 187 ? -1.749 -15.341 6.352 1.00 98.06 187 GLU A N 1
ATOM 1456 C CA . GLU A 1 187 ? -0.973 -16.549 6.083 1.00 98.06 187 GLU A CA 1
ATOM 1457 C C . GLU A 1 187 ? -1.327 -17.132 4.718 1.00 98.06 187 GLU A C 1
ATOM 1459 O O . GLU A 1 187 ? -2.505 -17.303 4.384 1.00 98.06 187 GLU A O 1
ATOM 1464 N N . THR A 1 188 ? -0.302 -17.455 3.928 1.00 97.12 188 THR A N 1
ATOM 1465 C CA . THR A 1 188 ? -0.466 -18.119 2.635 1.00 97.12 188 THR A CA 1
ATOM 1466 C C . THR A 1 188 ? -1.143 -19.472 2.807 1.00 97.12 188 THR A C 1
ATOM 1468 O O . THR A 1 188 ? -1.110 -20.102 3.864 1.00 97.12 188 THR A O 1
ATOM 1471 N N . LYS A 1 189 ? -1.751 -19.984 1.734 1.00 93.31 189 LYS A N 1
ATOM 1472 C CA . LYS A 1 189 ? -2.373 -21.317 1.769 1.00 93.31 189 LYS A CA 1
ATOM 1473 C C . LYS A 1 189 ? -1.387 -22.430 2.159 1.00 93.31 189 LYS A C 1
ATOM 1475 O O . LYS A 1 189 ? -1.811 -23.429 2.726 1.00 93.31 189 LYS A O 1
ATOM 1480 N N . GLN A 1 190 ? -0.108 -22.254 1.830 1.00 94.00 190 GLN A N 1
ATOM 1481 C CA . GLN A 1 190 ? 0.960 -23.226 2.073 1.00 94.00 190 GLN A CA 1
ATOM 1482 C C . GLN A 1 190 ? 1.659 -23.026 3.429 1.00 94.00 190 GLN A C 1
ATOM 1484 O O . GLN A 1 190 ? 2.444 -23.883 3.816 1.00 94.00 190 GLN A O 1
ATOM 1489 N N . GLY A 1 191 ? 1.391 -21.924 4.144 1.00 93.56 191 GLY A N 1
ATOM 1490 C CA . GLY A 1 191 ? 2.030 -21.610 5.429 1.00 93.56 191 GLY A CA 1
ATOM 1491 C C . GLY A 1 191 ? 3.499 -21.175 5.328 1.00 93.56 191 GLY A C 1
ATOM 1492 O O . GLY A 1 191 ? 4.153 -20.967 6.342 1.00 93.56 191 GLY A O 1
ATOM 1493 N N . ASP A 1 192 ? 4.032 -21.010 4.117 1.00 93.88 192 ASP A N 1
ATOM 1494 C CA . ASP A 1 192 ? 5.416 -20.590 3.864 1.00 93.88 192 ASP A CA 1
ATOM 1495 C C . ASP A 1 192 ? 5.661 -19.098 4.152 1.00 93.88 192 ASP A C 1
ATOM 1497 O O . ASP A 1 192 ? 6.801 -18.661 4.317 1.00 93.88 192 ASP A O 1
ATOM 1501 N N . ARG A 1 193 ? 4.587 -18.306 4.235 1.00 94.69 193 ARG A N 1
ATOM 1502 C CA . ARG A 1 193 ? 4.629 -16.888 4.575 1.00 94.69 193 ARG A CA 1
ATOM 1503 C C . ARG A 1 193 ? 3.396 -16.515 5.385 1.00 94.69 193 ARG A C 1
ATOM 1505 O O . ARG A 1 193 ? 2.272 -16.585 4.893 1.00 94.69 193 ARG A O 1
ATOM 1512 N N . GLY A 1 194 ? 3.614 -16.021 6.597 1.00 95.31 194 GLY A N 1
ATOM 1513 C CA . GLY A 1 194 ? 2.536 -15.589 7.472 1.00 95.31 194 GLY A CA 1
ATOM 1514 C C . GLY A 1 194 ? 3.037 -14.806 8.672 1.00 95.31 194 GLY A C 1
ATOM 1515 O O . GLY A 1 194 ? 4.217 -14.861 9.015 1.00 95.31 194 GLY A O 1
ATOM 1516 N N . TYR A 1 195 ? 2.136 -14.046 9.281 1.00 96.38 195 TYR A N 1
ATOM 1517 C CA . TYR A 1 195 ? 2.347 -13.434 10.583 1.00 96.38 195 TYR A CA 1
ATOM 1518 C C . TYR A 1 195 ? 1.020 -13.029 11.225 1.00 96.38 195 TYR A C 1
ATOM 1520 O O . TYR A 1 195 ? 0.002 -12.784 10.566 1.00 96.38 195 TYR A O 1
ATOM 1528 N N . THR A 1 196 ? 1.048 -12.947 12.549 1.00 97.56 196 THR A N 1
ATOM 1529 C CA . THR A 1 196 ? -0.033 -12.396 13.359 1.00 97.56 196 THR A CA 1
ATOM 1530 C C . THR A 1 196 ? 0.412 -11.071 13.950 1.00 97.56 196 THR A C 1
ATOM 1532 O O . THR A 1 196 ? 1.604 -10.805 14.116 1.00 97.56 196 THR A O 1
ATOM 1535 N N . GLY A 1 197 ? -0.548 -10.211 14.259 1.00 95.81 197 GLY A N 1
ATOM 1536 C CA . GLY A 1 197 ? -0.217 -8.933 14.855 1.00 95.81 197 GLY A CA 1
ATOM 1537 C C . GLY A 1 197 ? -1.417 -8.189 15.392 1.00 95.81 197 GLY A C 1
ATOM 1538 O O . GLY A 1 197 ? -2.574 -8.604 15.260 1.00 95.81 197 GLY A O 1
ATOM 1539 N N . GLN A 1 198 ? -1.093 -7.070 16.022 1.00 95.94 198 GLN A N 1
ATOM 1540 C CA . GLN A 1 198 ? -2.047 -6.106 16.535 1.00 95.94 198 GLN A CA 1
ATOM 1541 C C . GLN A 1 198 ? -1.858 -4.788 15.797 1.00 95.94 198 GLN A C 1
ATOM 1543 O O . GLN A 1 198 ? -0.747 -4.448 15.388 1.00 95.94 198 GLN A O 1
ATOM 1548 N N . ILE A 1 199 ? -2.952 -4.062 15.614 1.00 94.06 199 ILE A N 1
ATOM 1549 C CA . ILE A 1 199 ? -2.930 -2.696 15.107 1.00 94.06 199 ILE A CA 1
ATOM 1550 C C . ILE A 1 199 ? -3.266 -1.781 16.267 1.00 94.06 199 ILE A C 1
ATOM 1552 O O . ILE A 1 199 ? -4.260 -1.988 16.955 1.00 94.06 199 ILE A O 1
ATOM 1556 N N . GLU A 1 200 ? -2.433 -0.767 16.438 1.00 93.25 200 GLU A N 1
ATOM 1557 C CA . GLU A 1 200 ? -2.649 0.354 17.335 1.00 93.25 200 GLU A CA 1
ATOM 1558 C C . GLU A 1 200 ? -2.372 1.617 16.533 1.00 93.25 200 GLU A C 1
ATOM 1560 O O . GLU A 1 200 ? -1.331 1.747 15.885 1.00 93.25 200 GLU A O 1
ATOM 1565 N N . GLY A 1 201 ? -3.326 2.534 16.526 1.00 90.81 201 GLY A N 1
ATOM 1566 C CA . GLY A 1 201 ? -3.243 3.721 15.700 1.00 90.81 201 GLY A CA 1
ATOM 1567 C C . GLY A 1 201 ? -4.258 4.773 16.092 1.00 90.81 201 GLY A C 1
ATOM 1568 O O . GLY A 1 201 ? -5.013 4.641 17.058 1.00 90.81 201 GLY A O 1
ATOM 1569 N N . ARG A 1 202 ? -4.269 5.843 15.308 1.00 90.81 202 ARG A N 1
ATOM 1570 C CA . ARG A 1 202 ? -5.143 6.986 15.511 1.00 90.81 202 ARG A CA 1
ATOM 1571 C C . ARG A 1 202 ? -5.630 7.506 14.168 1.00 90.81 202 ARG A C 1
ATOM 1573 O O . ARG A 1 202 ? -4.865 7.537 13.208 1.00 90.81 202 ARG A O 1
ATOM 1580 N N . LEU A 1 203 ? -6.895 7.894 14.125 1.00 88.19 203 LEU A N 1
ATOM 1581 C CA . LEU A 1 203 ? -7.533 8.577 13.010 1.00 88.19 203 LEU A CA 1
ATOM 1582 C C . LEU A 1 203 ? -7.991 9.940 13.505 1.00 88.19 203 LEU A C 1
ATOM 1584 O O . LEU A 1 203 ? -8.656 10.018 14.535 1.00 88.19 203 LEU A O 1
ATOM 1588 N N . ASP A 1 204 ? -7.651 10.977 12.754 1.00 87.56 204 ASP A N 1
ATOM 1589 C CA . ASP A 1 204 ? -8.068 12.347 13.020 1.00 87.56 204 ASP A CA 1
ATOM 1590 C C . ASP A 1 204 ? -8.829 12.884 11.812 1.00 87.56 204 ASP A C 1
ATOM 1592 O O . ASP A 1 204 ? -8.418 12.666 10.671 1.00 87.56 204 ASP A O 1
ATOM 1596 N N . PHE A 1 205 ? -9.936 13.571 12.067 1.00 81.25 205 PHE A N 1
ATOM 1597 C CA . PHE A 1 205 ? -10.751 14.234 11.057 1.00 81.25 205 PHE A CA 1
ATOM 1598 C C . PHE A 1 205 ? -11.234 15.589 11.569 1.00 81.25 205 PHE A C 1
ATOM 1600 O O . PHE A 1 205 ? -11.366 15.812 12.775 1.00 81.25 205 PHE A O 1
ATOM 1607 N N . GLU A 1 206 ? -11.494 16.506 10.641 1.00 76.62 206 GLU A N 1
ATOM 1608 C CA . GLU A 1 206 ? -12.079 17.801 10.971 1.00 76.62 206 GLU A CA 1
ATOM 1609 C C . GLU A 1 206 ? -13.520 17.603 11.452 1.00 76.62 206 GLU A C 1
ATOM 1611 O O . GLU A 1 206 ? -14.341 16.966 10.785 1.00 76.62 206 GLU A O 1
ATOM 1616 N N . ALA A 1 207 ? -13.824 18.118 12.644 1.00 57.41 207 ALA A N 1
ATOM 1617 C CA . ALA A 1 207 ? -15.165 18.050 13.201 1.00 57.41 207 ALA A CA 1
ATOM 1618 C C . ALA A 1 207 ? -16.118 18.912 12.353 1.00 57.41 207 ALA A C 1
ATOM 1620 O O . ALA A 1 207 ? -15.964 20.130 12.317 1.00 57.41 207 ALA A O 1
ATOM 1621 N N . GLY A 1 208 ? -17.102 18.283 11.700 1.00 53.16 208 GLY A N 1
ATOM 1622 C CA . GLY A 1 208 ? -18.163 18.979 10.954 1.00 53.16 208 GLY A CA 1
ATOM 1623 C C . GLY A 1 208 ? -18.188 18.773 9.433 1.00 53.16 208 GLY A C 1
ATOM 1624 O O . GLY A 1 208 ? -18.792 19.596 8.750 1.00 53.16 208 GLY A O 1
ATOM 1625 N N . SER A 1 209 ? -17.562 17.711 8.908 1.00 42.69 209 SER A N 1
ATOM 1626 C CA . SER A 1 209 ? -17.655 17.307 7.490 1.00 42.69 209 SER A CA 1
ATOM 1627 C C . SER A 1 209 ? -18.636 16.163 7.236 1.00 42.69 209 SER A C 1
ATOM 1629 O O . SER A 1 209 ? -18.877 15.362 8.169 1.00 42.69 209 SER A O 1
#

Sequence (209 aa):
ASGKLLGFNNNRDPERILRMLRESLARFGALPASERSPGAVRVPPLDRSDLDRRYARTPPNGDGGLVVKVHSRVLEKDRQTGQYLACGKPGEHRGGFRHNGFGAATDHLWIRAGELQSFLKSVSTQGAGTDLPPAIATRVARFHLVDNTRGEPPHWRRDEIRKLRLQAVPVNGRPGSLRLTGQFHLETKQGDRGYTGQIEGRLDFEAGS